Protein AF-A9AVD5-F1 (afdb_monomer_lite)

Secondary structure (DSSP, 8-state):
--HHHHHHHHHHHHHHT--PPPPHHHHHHHHH-HHHHHHHHHHHHHHH---PPP--SPPPHHHHHHHHHHHHHHHHHSTTHHHHH-HHHHHHHHH-HHHHHHHHHHHHHHHHTTT---------------GGGSGGG--TT--S-SEEE-HHHHHHHHHHHHHHHHHHTT---SSS----SEEEE-GGG-EEEEEEEE-SSSEEEEEEEEES----EEEEEETTEEEEEE--TTSEEEPPPEEHHHHH-TTSPPEEEEE-

Organism: Herpetosiphon aurantiacus (strain ATCC 23779 / DSM 785 / 114-95) (NCBI:txid316274)

pLDDT: mean 73.3, std 18.74, range [27.52, 97.5]

Sequence (260 aa):
MLCSAIHQTLDNLLVSDSFASLDAETLRHIRTCAVCRGYIEVLLAAIGGQMLPIAAEPAADHHLDEELASYIDLERLNPGQGRLRYPAVDSHLRICPDCYKEYSFMNEMLQDASLVQLTIPSPSLNPAIDPTKIWASLPASLNPTIWSWSRPVMNRLVQRIQSLSGLIQGVRGDGDLGPAFYRHTLGFGYNLAFRVLHVDDQYWQIVVALEPPLQATVVLAFGNEEFQATFSEDGLATLPPIPATLFTNPAGPALNIRLE

Foldseek 3Di:
DDLVVLLVVVLVCLVVVDCDDDDPVSVVCCLVDQQNVQSVLLVCCLPVVDNQPAAAAQPDPVVLVVLLVVLLVCCVVPNRVSSVPHVSNVVNLSNDVVSVVVSVVVNVVCVVVVPDDDDDDDDDDDDDDDLPPLPVPDDPPQDDFPDWADLSSLQSLVVSCVVCCVVCVPDPDPPDPPDFSGWGQDPPRKIKTWDWACPDQFWIKIKIAIPPADQWKKWKDFDPDIWIFTADNRRITITDTDTPCSRNVSPTGIITIGID

Radius of gyration: 20.2 Å; chains: 1; bounding box: 43×47×64 Å

Structure (mmCIF, N/CA/C/O backbone):
data_AF-A9AVD5-F1
#
_entry.id   AF-A9AVD5-F1
#
loop_
_atom_site.group_PDB
_atom_site.id
_atom_site.type_symbol
_atom_site.label_atom_id
_atom_site.label_alt_id
_atom_site.label_comp_id
_atom_site.label_asym_id
_atom_site.label_entity_id
_atom_site.label_seq_id
_atom_site.pdbx_PDB_ins_code
_atom_site.Cartn_x
_atom_site.Cartn_y
_atom_site.Cartn_z
_atom_site.occupancy
_atom_site.B_iso_or_equiv
_atom_site.auth_seq_id
_atom_site.auth_comp_id
_atom_site.auth_asym_id
_atom_site.auth_atom_id
_atom_site.pdbx_PDB_model_num
ATOM 1 N N . MET A 1 1 ? 20.803 9.705 2.156 1.00 67.81 1 MET A N 1
ATOM 2 C CA . MET A 1 1 ? 19.485 10.333 2.384 1.00 67.81 1 MET A CA 1
ATOM 3 C C . MET A 1 1 ? 18.586 9.354 3.135 1.00 67.81 1 MET A C 1
ATOM 5 O O . MET A 1 1 ? 18.614 8.174 2.804 1.00 67.81 1 MET A O 1
ATOM 9 N N . LEU A 1 2 ? 17.871 9.802 4.172 1.00 84.56 2 LEU A N 1
ATOM 10 C CA . LEU A 1 2 ? 16.955 8.959 4.956 1.00 84.56 2 LEU A CA 1
ATOM 11 C C . LEU A 1 2 ? 15.562 8.957 4.306 1.00 84.56 2 LEU A C 1
ATOM 13 O O . LEU A 1 2 ? 15.098 10.019 3.892 1.00 84.56 2 LEU A O 1
ATOM 17 N N . CYS A 1 3 ? 14.880 7.804 4.260 1.00 84.00 3 CYS A N 1
ATOM 18 C CA . CYS A 1 3 ? 13.533 7.684 3.674 1.00 84.00 3 CYS A CA 1
ATOM 19 C C . CYS A 1 3 ? 12.534 8.665 4.304 1.00 84.00 3 CYS A C 1
ATOM 21 O O . CYS A 1 3 ? 11.715 9.250 3.605 1.00 84.00 3 CYS A O 1
ATOM 23 N N . SER A 1 4 ? 12.652 8.913 5.611 1.00 83.00 4 SER A N 1
ATOM 24 C CA . SER A 1 4 ? 11.799 9.858 6.339 1.00 83.00 4 SER A CA 1
ATOM 25 C C . SER A 1 4 ? 11.868 11.286 5.790 1.00 83.00 4 SER A C 1
ATOM 27 O O . SER A 1 4 ? 10.841 11.951 5.704 1.00 83.00 4 SER A O 1
ATOM 29 N N . ALA A 1 5 ? 13.048 11.749 5.366 1.00 86.94 5 ALA A N 1
ATOM 30 C CA . ALA A 1 5 ? 13.204 13.077 4.774 1.00 86.94 5 ALA A CA 1
ATOM 31 C C . ALA A 1 5 ? 12.507 13.166 3.407 1.00 86.94 5 ALA A C 1
ATOM 33 O O . ALA A 1 5 ? 11.865 14.167 3.107 1.00 86.94 5 ALA A O 1
ATOM 34 N N . ILE A 1 6 ? 12.582 12.100 2.605 1.00 88.12 6 ILE A N 1
ATOM 35 C CA . ILE A 1 6 ? 11.902 12.025 1.305 1.00 88.12 6 ILE A CA 1
ATOM 36 C C . ILE A 1 6 ? 10.388 11.977 1.495 1.00 88.12 6 ILE A C 1
ATOM 38 O O . ILE A 1 6 ? 9.676 12.706 0.814 1.00 88.12 6 ILE A O 1
ATOM 42 N N . HIS A 1 7 ? 9.895 11.171 2.439 1.00 87.94 7 HIS A N 1
ATOM 43 C CA . HIS A 1 7 ? 8.466 11.098 2.742 1.00 87.94 7 HIS A CA 1
ATOM 44 C C . HIS A 1 7 ? 7.932 12.466 3.180 1.00 87.94 7 HIS A C 1
ATOM 46 O O . HIS A 1 7 ? 6.935 12.921 2.636 1.00 87.94 7 HIS A O 1
ATOM 52 N N . GLN A 1 8 ? 8.654 13.177 4.053 1.00 86.12 8 GLN A N 1
ATOM 53 C CA . GLN A 1 8 ? 8.280 14.532 4.462 1.00 86.12 8 GLN A CA 1
ATOM 54 C C . GLN A 1 8 ? 8.253 15.515 3.281 1.00 86.12 8 GLN A C 1
ATOM 56 O O . GLN A 1 8 ? 7.356 16.351 3.191 1.00 86.12 8 GLN A O 1
ATOM 61 N N . THR A 1 9 ? 9.222 15.434 2.365 1.00 88.75 9 THR A N 1
ATOM 62 C CA . THR A 1 9 ? 9.227 16.255 1.146 1.00 88.75 9 THR A CA 1
ATOM 63 C C . THR A 1 9 ? 8.010 15.957 0.276 1.00 88.75 9 THR A C 1
ATOM 65 O O . THR A 1 9 ? 7.321 16.881 -0.148 1.00 88.75 9 THR A O 1
ATOM 68 N N . LEU A 1 10 ? 7.712 14.681 0.038 1.00 86.81 10 LEU A N 1
ATOM 69 C CA . LEU A 1 10 ? 6.562 14.250 -0.755 1.00 86.81 10 LEU A CA 1
ATOM 70 C C . LEU A 1 10 ? 5.225 14.645 -0.098 1.00 86.81 10 LEU A C 1
ATOM 72 O O . LEU A 1 10 ? 4.320 15.102 -0.793 1.00 86.81 10 LEU A O 1
ATOM 76 N N . ASP A 1 11 ? 5.126 14.566 1.229 1.00 84.75 11 ASP A N 1
ATOM 77 C CA . ASP A 1 11 ? 3.998 15.087 2.008 1.00 84.75 11 ASP A CA 1
ATOM 78 C C . ASP A 1 11 ? 3.802 16.588 1.804 1.00 84.75 11 ASP A C 1
ATOM 80 O O . ASP A 1 11 ? 2.688 17.056 1.575 1.00 84.75 11 ASP A O 1
ATOM 84 N N . ASN A 1 12 ? 4.887 17.360 1.861 1.00 85.62 12 ASN A N 1
ATOM 85 C CA . ASN A 1 12 ? 4.825 18.804 1.664 1.00 85.62 12 ASN A CA 1
ATOM 86 C C . ASN A 1 12 ? 4.380 19.154 0.234 1.00 85.62 12 ASN A C 1
ATOM 88 O O . ASN A 1 12 ? 3.609 20.097 0.045 1.00 85.62 12 ASN A O 1
ATOM 92 N N . LEU A 1 13 ? 4.817 18.385 -0.770 1.00 83.81 13 LEU A N 1
ATOM 93 C CA . LEU A 1 13 ? 4.348 18.531 -2.154 1.00 83.81 13 LEU A CA 1
ATOM 94 C C . LEU A 1 13 ? 2.850 18.226 -2.264 1.00 83.81 13 LEU A C 1
ATOM 96 O O . LEU A 1 13 ? 2.118 18.973 -2.908 1.00 83.81 13 LEU A O 1
ATOM 100 N N . LEU A 1 14 ? 2.377 17.185 -1.572 1.00 80.56 14 LEU A N 1
ATOM 101 C CA . LEU A 1 14 ? 0.959 16.839 -1.519 1.00 80.56 14 LEU A CA 1
ATOM 102 C C . LEU A 1 14 ? 0.119 17.939 -0.857 1.00 80.56 14 LEU A C 1
ATOM 104 O O . LEU A 1 14 ? -0.992 18.211 -1.294 1.00 80.56 14 LEU A O 1
ATOM 108 N N . VAL A 1 15 ? 0.607 18.562 0.215 1.00 81.75 15 VAL A N 1
ATOM 109 C CA . VAL A 1 15 ? -0.129 19.626 0.921 1.00 81.75 15 VAL A CA 1
ATOM 110 C C . VAL A 1 15 ? -0.126 20.938 0.137 1.00 81.75 15 VAL A C 1
ATOM 112 O O . VAL A 1 15 ? -1.110 21.671 0.172 1.00 81.75 15 VAL A O 1
ATOM 115 N N . SER A 1 16 ? 0.969 21.251 -0.553 1.00 81.94 16 SER A N 1
ATOM 116 C CA . SER A 1 16 ? 1.126 22.527 -1.260 1.00 81.94 16 SER A CA 1
ATOM 117 C C . SER A 1 16 ? 0.449 22.581 -2.633 1.00 81.94 16 SER A C 1
ATOM 119 O O . SER A 1 16 ? 0.445 23.652 -3.237 1.00 81.94 16 SER A O 1
ATOM 121 N N . ASP A 1 17 ? -0.075 21.452 -3.138 1.00 69.56 17 ASP A N 1
ATOM 122 C CA . ASP A 1 17 ? -0.554 21.271 -4.524 1.00 69.56 17 ASP A CA 1
ATOM 123 C C . ASP A 1 17 ? 0.443 21.803 -5.580 1.00 69.56 17 ASP A C 1
ATOM 125 O O . ASP A 1 17 ? 0.091 22.135 -6.714 1.00 69.56 17 ASP A O 1
ATOM 129 N N . SER A 1 18 ? 1.722 21.876 -5.209 1.00 72.81 18 SER A N 1
ATOM 130 C CA . SER A 1 18 ? 2.807 22.370 -6.038 1.00 72.81 18 SER A CA 1
ATOM 131 C C . SER A 1 18 ? 3.760 21.221 -6.288 1.00 72.81 18 SER A C 1
ATOM 133 O O . SER A 1 18 ? 4.496 20.794 -5.399 1.00 72.81 18 SER A O 1
ATOM 135 N N . PHE A 1 19 ? 3.764 20.719 -7.519 1.00 64.00 19 PHE A N 1
ATOM 136 C CA . PHE A 1 19 ? 4.741 19.737 -7.973 1.00 64.00 19 PHE A CA 1
ATOM 137 C C . PHE A 1 19 ? 6.053 20.448 -8.306 1.00 64.00 19 PHE A C 1
ATOM 139 O O . PHE A 1 19 ? 6.478 20.507 -9.461 1.00 64.00 19 PHE A O 1
ATOM 146 N N . ALA A 1 20 ? 6.689 21.033 -7.289 1.00 71.00 20 ALA A N 1
ATOM 147 C CA . ALA A 1 20 ? 8.071 21.457 -7.424 1.00 71.00 20 ALA A CA 1
ATOM 148 C C . ALA A 1 20 ? 8.915 20.243 -7.842 1.00 71.00 20 ALA A C 1
ATOM 150 O O . ALA A 1 20 ? 8.693 19.120 -7.382 1.00 71.00 20 ALA A O 1
ATOM 151 N N . SER A 1 21 ? 9.873 20.460 -8.743 1.00 76.12 21 SER A N 1
ATOM 152 C CA . SER A 1 21 ? 10.757 19.393 -9.200 1.00 76.12 21 SER A CA 1
ATOM 153 C C . SER A 1 21 ? 11.534 18.825 -8.014 1.00 76.12 21 SER A C 1
ATOM 155 O O . SER A 1 21 ? 12.262 19.563 -7.346 1.00 76.12 21 SER A O 1
ATOM 157 N N . LEU A 1 22 ? 11.406 17.520 -7.776 1.00 85.44 22 LEU A N 1
ATOM 158 C CA . LEU A 1 22 ? 12.294 16.799 -6.870 1.00 85.44 22 LEU A CA 1
ATOM 159 C C . LEU A 1 22 ? 13.730 16.907 -7.389 1.00 85.44 22 LEU A C 1
ATOM 161 O O . LEU A 1 22 ? 13.972 16.801 -8.594 1.00 85.44 22 LEU A O 1
ATOM 165 N N . ASP A 1 23 ? 14.685 17.111 -6.487 1.00 89.38 23 ASP A N 1
ATOM 166 C CA . ASP A 1 23 ? 16.092 17.151 -6.861 1.00 89.38 23 ASP A CA 1
ATOM 167 C C . ASP A 1 23 ? 16.583 15.770 -7.346 1.00 89.38 23 ASP A C 1
ATOM 169 O O . ASP A 1 23 ? 15.992 14.718 -7.071 1.00 89.38 23 ASP A O 1
ATOM 173 N N . ALA A 1 24 ? 17.694 15.767 -8.086 1.00 82.31 24 ALA A N 1
ATOM 174 C CA . ALA A 1 24 ? 18.232 14.558 -8.705 1.00 82.31 24 ALA A CA 1
ATOM 175 C C . ALA A 1 24 ? 18.656 13.484 -7.685 1.00 82.31 24 ALA A C 1
ATOM 177 O O . ALA A 1 24 ? 18.622 12.293 -8.002 1.00 82.31 24 ALA A O 1
ATOM 178 N N . GLU A 1 25 ? 19.057 13.869 -6.469 1.00 89.31 25 GLU A N 1
ATOM 179 C CA . GLU A 1 25 ? 19.412 12.913 -5.422 1.00 89.31 25 GLU A CA 1
ATOM 180 C C . GLU A 1 25 ? 18.166 12.244 -4.837 1.00 89.31 25 GLU A C 1
ATOM 182 O O . GLU A 1 25 ? 18.158 11.017 -4.699 1.00 89.31 25 GLU A O 1
ATOM 187 N N . THR A 1 26 ? 17.099 13.006 -4.591 1.00 85.81 26 THR A N 1
ATOM 188 C CA . THR A 1 26 ? 15.804 12.464 -4.161 1.00 85.81 26 THR A CA 1
ATOM 189 C C . THR A 1 26 ? 15.243 11.486 -5.195 1.00 85.81 26 THR A C 1
ATOM 191 O O . THR A 1 26 ? 14.889 10.356 -4.849 1.00 85.81 26 THR A O 1
ATOM 194 N N . LEU A 1 27 ? 15.241 11.858 -6.481 1.00 82.88 27 LEU A N 1
ATOM 195 C CA . LEU A 1 27 ? 14.793 10.973 -7.565 1.00 82.88 27 LEU A CA 1
ATOM 196 C C . LEU A 1 27 ? 15.634 9.697 -7.662 1.00 82.88 27 LEU A C 1
ATOM 198 O O . LEU A 1 27 ? 15.091 8.603 -7.824 1.00 82.88 27 LEU A O 1
ATOM 202 N N . ARG A 1 28 ? 16.960 9.814 -7.535 1.00 80.62 28 ARG A N 1
ATOM 203 C CA . ARG A 1 28 ? 17.866 8.659 -7.529 1.00 80.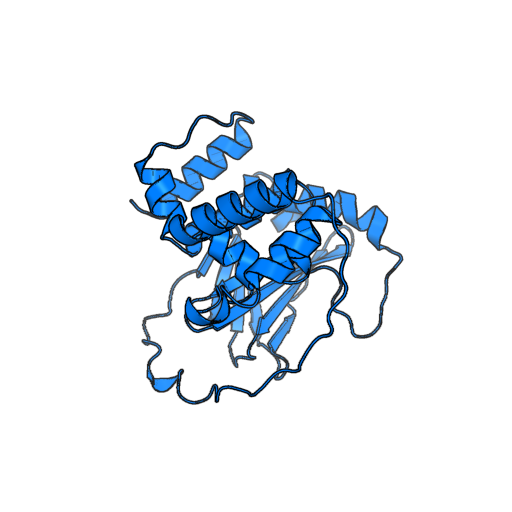62 28 ARG A CA 1
ATOM 204 C C . ARG A 1 28 ? 17.569 7.722 -6.361 1.00 80.62 28 ARG A C 1
ATOM 206 O O . ARG A 1 28 ? 17.523 6.515 -6.572 1.00 80.62 28 ARG A O 1
ATOM 213 N N . HIS A 1 29 ? 17.339 8.255 -5.161 1.00 85.62 29 HIS A N 1
ATOM 214 C CA . HIS A 1 29 ? 17.000 7.431 -4.003 1.00 85.62 29 HIS A CA 1
ATOM 215 C C . HIS A 1 29 ? 15.657 6.724 -4.183 1.00 85.62 29 HIS A C 1
ATOM 217 O O . HIS A 1 29 ? 15.577 5.523 -3.942 1.00 85.62 29 HIS A O 1
ATOM 223 N N . ILE A 1 30 ? 14.625 7.444 -4.639 1.00 83.19 30 ILE A N 1
ATOM 224 C CA . ILE A 1 30 ? 13.308 6.870 -4.932 1.00 83.19 30 ILE A CA 1
ATOM 225 C C . ILE A 1 30 ? 13.456 5.672 -5.871 1.00 83.19 30 ILE A C 1
ATOM 227 O O . ILE A 1 30 ? 12.957 4.602 -5.554 1.00 83.19 30 ILE A O 1
ATOM 231 N N . ARG A 1 31 ? 14.208 5.795 -6.972 1.00 73.81 31 ARG A N 1
ATOM 232 C CA . ARG A 1 31 ? 14.391 4.694 -7.938 1.00 73.81 31 ARG A CA 1
ATOM 233 C C . ARG A 1 31 ? 14.946 3.415 -7.308 1.00 73.81 31 ARG A C 1
ATOM 235 O O . ARG A 1 31 ? 14.524 2.326 -7.679 1.00 73.81 31 ARG A O 1
ATOM 242 N N . THR A 1 32 ? 15.861 3.533 -6.349 1.00 73.25 32 THR A N 1
ATOM 243 C CA . THR A 1 32 ? 16.529 2.373 -5.736 1.00 73.25 32 THR A CA 1
ATOM 244 C C . THR A 1 32 ? 15.883 1.905 -4.431 1.00 73.25 32 THR A C 1
ATOM 246 O O . THR A 1 32 ? 16.148 0.798 -3.973 1.00 73.25 32 THR A O 1
ATOM 249 N N . CYS A 1 33 ? 15.041 2.723 -3.800 1.00 76.12 33 CYS A N 1
ATOM 250 C CA . CYS A 1 33 ? 14.463 2.438 -2.490 1.00 76.12 33 CYS A CA 1
ATOM 251 C C . CYS A 1 33 ? 13.030 1.905 -2.623 1.00 76.12 33 CYS A C 1
ATOM 253 O O . CYS A 1 33 ? 12.127 2.625 -3.046 1.00 76.12 33 CYS A O 1
ATOM 255 N N . ALA A 1 34 ? 12.797 0.640 -2.256 1.00 67.31 34 ALA A N 1
ATOM 256 C CA . ALA A 1 34 ? 11.460 0.026 -2.293 1.00 67.31 34 ALA A CA 1
ATOM 257 C C . ALA A 1 34 ? 10.444 0.767 -1.403 1.00 67.31 34 ALA A C 1
ATOM 259 O O . ALA A 1 34 ? 9.315 1.003 -1.824 1.00 67.31 34 ALA A O 1
ATOM 260 N N . VAL A 1 35 ? 10.874 1.225 -0.223 1.00 72.75 35 VAL A N 1
ATOM 261 C CA . VAL A 1 35 ? 10.022 1.958 0.728 1.00 72.75 35 VAL A CA 1
ATOM 262 C C . VAL A 1 35 ? 9.517 3.272 0.123 1.00 72.75 35 VAL A C 1
ATOM 264 O O . VAL A 1 35 ? 8.315 3.530 0.126 1.00 72.75 35 VAL A O 1
ATOM 267 N N . CYS A 1 36 ? 10.415 4.076 -0.459 1.00 78.38 36 CYS A N 1
ATOM 268 C CA . CYS A 1 36 ? 10.041 5.349 -1.083 1.00 78.38 36 CYS A CA 1
ATOM 269 C C . CYS A 1 36 ? 9.163 5.151 -2.330 1.00 78.38 36 CYS A C 1
ATOM 271 O O . CYS A 1 36 ? 8.277 5.965 -2.578 1.00 78.38 36 CYS A O 1
ATOM 273 N N . ARG A 1 37 ? 9.370 4.072 -3.101 1.00 78.38 37 ARG A N 1
ATOM 274 C CA . ARG A 1 37 ? 8.495 3.725 -4.238 1.00 78.38 37 ARG A CA 1
ATOM 275 C C . ARG A 1 37 ? 7.090 3.377 -3.776 1.00 78.38 37 ARG A C 1
ATOM 277 O O . ARG A 1 37 ? 6.145 3.980 -4.268 1.00 78.38 37 ARG A O 1
ATOM 284 N N . GLY A 1 38 ? 6.963 2.489 -2.788 1.00 67.62 38 GLY A N 1
ATOM 285 C CA . GLY A 1 38 ? 5.664 2.141 -2.212 1.00 67.62 38 GLY A CA 1
ATOM 286 C C . GLY A 1 38 ? 4.923 3.368 -1.691 1.00 67.62 38 GLY A C 1
ATOM 287 O O . GLY A 1 38 ? 3.748 3.555 -1.981 1.00 67.62 38 GLY A O 1
ATOM 288 N N . TYR A 1 39 ? 5.633 4.266 -1.008 1.00 77.44 39 TYR A N 1
ATOM 289 C CA . TYR A 1 39 ? 5.056 5.513 -0.518 1.00 77.44 39 TYR A CA 1
ATOM 290 C C . TYR A 1 39 ? 4.546 6.434 -1.646 1.00 77.44 39 TYR A C 1
ATOM 292 O O . TYR A 1 39 ? 3.471 7.020 -1.523 1.00 77.44 39 TYR A O 1
ATOM 300 N N . ILE A 1 40 ? 5.255 6.524 -2.777 1.00 79.44 40 ILE A N 1
ATOM 301 C CA . ILE A 1 40 ? 4.766 7.249 -3.963 1.00 79.44 40 ILE A CA 1
ATOM 302 C C . ILE A 1 40 ? 3.530 6.584 -4.555 1.00 79.44 40 ILE A C 1
ATOM 304 O O . ILE A 1 40 ? 2.612 7.291 -4.956 1.00 79.44 40 ILE A O 1
ATOM 308 N N . GLU A 1 41 ? 3.462 5.256 -4.598 1.00 70.56 41 GLU A N 1
ATOM 309 C CA . GLU A 1 41 ? 2.257 4.577 -5.077 1.00 70.56 41 GLU A CA 1
ATOM 310 C C . GLU A 1 41 ? 1.047 4.864 -4.186 1.00 70.56 41 GLU A C 1
ATOM 312 O O . GLU A 1 41 ? -0.028 5.147 -4.714 1.00 70.56 41 GLU A O 1
ATOM 317 N N . VAL A 1 42 ? 1.226 4.913 -2.858 1.00 69.12 42 VAL A N 1
ATOM 318 C CA . VAL A 1 42 ? 0.172 5.372 -1.933 1.00 69.12 42 VAL A CA 1
ATOM 319 C C . VAL A 1 42 ? -0.270 6.794 -2.280 1.00 69.12 42 VAL A C 1
ATOM 321 O O . VAL A 1 42 ? -1.467 7.069 -2.362 1.00 69.12 42 VAL A O 1
ATOM 324 N N . LEU A 1 43 ? 0.680 7.705 -2.502 1.00 75.50 43 LEU A N 1
ATOM 325 C CA . LEU A 1 43 ? 0.381 9.092 -2.861 1.00 75.50 43 LEU A CA 1
ATOM 326 C C . LEU A 1 43 ? -0.364 9.192 -4.193 1.00 75.50 43 LEU A C 1
ATOM 328 O O . LEU A 1 43 ? -1.361 9.903 -4.290 1.00 75.50 43 LEU A O 1
ATOM 332 N N . LEU A 1 44 ? 0.085 8.465 -5.213 1.00 70.81 44 LEU A N 1
ATOM 333 C CA . LEU A 1 44 ? -0.558 8.434 -6.523 1.00 70.81 44 LEU A CA 1
ATOM 334 C C . LEU A 1 44 ? -1.962 7.832 -6.438 1.00 70.81 44 LEU A C 1
ATOM 336 O O . LEU A 1 44 ? -2.875 8.376 -7.055 1.00 70.81 44 LEU A O 1
ATOM 340 N N . ALA A 1 45 ? -2.170 6.786 -5.636 1.00 64.50 45 ALA A N 1
ATOM 341 C CA . ALA A 1 45 ? -3.498 6.238 -5.370 1.00 64.50 45 ALA A CA 1
ATOM 342 C C . ALA A 1 45 ? -4.402 7.265 -4.662 1.00 64.50 45 ALA A C 1
ATOM 344 O O . ALA A 1 45 ? -5.572 7.416 -5.020 1.00 64.50 45 ALA A O 1
ATOM 345 N N . ALA A 1 46 ? -3.847 8.023 -3.711 1.00 66.81 46 ALA A N 1
ATOM 346 C CA . ALA A 1 46 ? -4.558 9.076 -2.993 1.00 66.81 46 ALA A CA 1
ATOM 347 C C . ALA A 1 46 ? -4.917 10.289 -3.880 1.00 66.81 46 ALA A C 1
ATOM 349 O O . ALA A 1 46 ? -5.931 10.938 -3.629 1.00 66.81 46 ALA A O 1
ATOM 350 N N . ILE A 1 47 ? -4.115 10.604 -4.907 1.00 69.00 47 ILE A N 1
ATOM 351 C CA . ILE A 1 47 ? -4.335 11.741 -5.824 1.00 69.00 47 ILE A CA 1
ATOM 352 C C . ILE A 1 47 ? -5.165 11.340 -7.056 1.00 69.00 47 ILE A C 1
ATOM 354 O O . ILE A 1 47 ? -6.142 12.004 -7.391 1.00 69.00 47 ILE A O 1
ATOM 358 N N . GLY A 1 48 ? -4.744 10.292 -7.768 1.00 61.06 48 GLY A N 1
ATOM 359 C CA . GLY A 1 48 ? -5.193 9.964 -9.126 1.00 61.06 48 GLY A CA 1
ATOM 360 C C . GLY A 1 48 ? -6.438 9.084 -9.197 1.00 61.06 48 GLY A C 1
ATOM 361 O O . GLY A 1 48 ? -7.049 8.972 -10.256 1.00 61.06 48 GLY A O 1
ATOM 362 N N . GLY A 1 49 ? -6.844 8.460 -8.089 1.00 49.88 49 GLY A N 1
ATOM 363 C CA . GLY A 1 49 ? -8.127 7.767 -7.982 1.00 49.88 49 GLY A CA 1
ATOM 364 C C . GLY A 1 49 ? -8.301 6.502 -8.834 1.00 49.88 49 GLY A C 1
ATOM 365 O O . GLY A 1 49 ? -9.368 5.895 -8.746 1.00 49.88 49 GLY A O 1
ATOM 366 N N . GLN A 1 50 ? -7.294 6.102 -9.618 1.00 46.91 50 GLN A N 1
ATOM 367 C CA . GLN A 1 50 ? -7.214 4.813 -10.300 1.00 46.91 50 GLN A CA 1
ATOM 368 C C . GLN A 1 50 ? -6.285 3.900 -9.499 1.00 46.91 50 GLN A C 1
ATOM 370 O O . GLN A 1 50 ? -5.099 4.180 -9.335 1.00 46.91 50 GLN A O 1
ATOM 375 N N . MET A 1 51 ? -6.854 2.823 -8.965 1.00 51.28 51 MET A N 1
ATOM 376 C CA . MET A 1 51 ? -6.110 1.788 -8.257 1.00 51.28 51 MET A CA 1
ATOM 377 C C . MET A 1 51 ? -5.353 0.985 -9.308 1.00 51.28 51 MET A C 1
ATOM 379 O O . MET A 1 51 ? -5.974 0.322 -10.139 1.00 51.28 51 MET A O 1
ATOM 383 N N . LEU A 1 52 ? -4.027 1.095 -9.323 1.00 47.84 52 LEU A N 1
ATOM 384 C CA . LEU A 1 52 ? -3.215 0.230 -10.165 1.00 47.84 52 LEU A CA 1
ATOM 385 C C . LEU A 1 52 ? -3.238 -1.178 -9.543 1.00 47.84 52 LEU A C 1
ATOM 387 O O . LEU A 1 52 ? -2.961 -1.313 -8.350 1.00 47.84 52 LEU A O 1
ATOM 391 N N . PRO A 1 53 ? -3.594 -2.229 -10.295 1.00 43.56 53 PRO A N 1
ATOM 392 C CA . PRO A 1 53 ? -3.313 -3.592 -9.888 1.00 43.56 53 PRO A CA 1
ATOM 393 C C . PRO A 1 53 ? -1.808 -3.802 -9.837 1.00 43.56 53 PRO A C 1
ATOM 395 O O . PRO A 1 53 ? -1.001 -3.057 -10.392 1.00 43.56 53 PRO A O 1
ATOM 398 N N . ILE A 1 54 ? -1.456 -4.793 -9.050 1.00 48.84 54 ILE A N 1
ATOM 399 C CA . ILE A 1 54 ? -0.260 -4.705 -8.243 1.00 48.84 54 ILE A CA 1
ATOM 400 C C . ILE A 1 54 ? 0.901 -5.243 -9.037 1.00 48.84 54 ILE A C 1
ATOM 402 O O . ILE A 1 54 ? 0.806 -6.375 -9.502 1.00 48.84 54 ILE A O 1
ATOM 406 N N . ALA A 1 55 ? 1.981 -4.460 -9.099 1.00 45.69 55 ALA A N 1
ATOM 407 C CA . ALA A 1 55 ? 3.315 -4.898 -9.477 1.00 45.69 55 ALA A CA 1
ATOM 408 C C . ALA A 1 55 ? 3.595 -6.310 -8.938 1.00 45.69 55 ALA A C 1
ATOM 410 O O . ALA A 1 55 ? 3.827 -6.478 -7.742 1.00 45.69 55 ALA A O 1
ATOM 411 N N . ALA A 1 56 ? 3.571 -7.329 -9.801 1.00 50.88 56 ALA A N 1
ATOM 412 C CA . ALA A 1 56 ? 4.225 -8.585 -9.463 1.00 50.88 56 ALA A CA 1
ATOM 413 C C . ALA A 1 56 ? 5.719 -8.288 -9.246 1.00 50.88 56 ALA A C 1
ATOM 415 O O . ALA A 1 56 ? 6.199 -7.224 -9.665 1.00 50.88 56 ALA A O 1
ATOM 416 N N . GLU A 1 57 ? 6.441 -9.188 -8.567 1.00 48.91 57 GLU A N 1
ATOM 417 C CA . GLU A 1 57 ? 7.896 -9.056 -8.439 1.00 48.91 57 GLU A CA 1
ATOM 418 C C . GLU A 1 57 ? 8.475 -8.631 -9.792 1.00 48.91 57 GLU A C 1
ATOM 420 O O . GLU A 1 57 ? 8.046 -9.192 -10.808 1.00 48.91 57 GLU A O 1
ATOM 425 N N . PRO A 1 58 ? 9.350 -7.603 -9.843 1.00 53.12 58 PRO A N 1
ATOM 426 C CA . PRO A 1 58 ? 9.917 -7.176 -11.111 1.00 53.12 58 PRO A CA 1
ATOM 427 C C . PRO A 1 58 ? 10.457 -8.428 -11.780 1.00 53.12 58 PRO A C 1
ATOM 429 O O . PRO A 1 58 ? 11.255 -9.138 -11.163 1.00 53.12 58 PRO A O 1
ATOM 432 N N . ALA A 1 59 ? 9.944 -8.728 -12.977 1.00 54.69 59 ALA A N 1
ATOM 433 C CA . ALA A 1 59 ? 10.349 -9.920 -13.700 1.00 54.69 59 ALA A CA 1
ATOM 434 C C . ALA A 1 59 ? 11.879 -9.955 -13.669 1.00 54.69 59 ALA A C 1
ATOM 436 O O . ALA A 1 59 ? 12.518 -8.928 -13.935 1.00 54.69 59 ALA A O 1
ATOM 437 N N . ALA A 1 60 ? 12.457 -11.085 -13.249 1.00 58.31 60 ALA A N 1
ATOM 438 C CA . ALA A 1 60 ? 13.892 -11.282 -13.400 1.00 58.31 60 ALA A CA 1
ATOM 439 C C . ALA A 1 60 ? 14.234 -10.958 -14.859 1.00 58.31 60 ALA A C 1
ATOM 441 O O . ALA A 1 60 ? 13.439 -11.319 -15.727 1.00 58.31 60 ALA A O 1
ATOM 442 N N . ASP A 1 61 ? 15.360 -10.286 -15.124 1.00 60.03 61 ASP A N 1
ATOM 443 C CA . ASP A 1 61 ? 15.695 -9.728 -16.450 1.00 60.03 61 ASP A CA 1
ATOM 444 C C . ASP A 1 61 ? 15.388 -10.698 -17.612 1.00 60.03 61 ASP A C 1
ATOM 446 O O . ASP A 1 61 ? 14.941 -10.291 -18.674 1.00 60.03 61 ASP A O 1
ATOM 450 N N . HIS A 1 62 ? 15.541 -12.004 -17.382 1.00 57.62 62 HIS A N 1
ATOM 451 C CA . HIS A 1 62 ? 15.328 -13.081 -18.353 1.00 57.62 62 HIS A CA 1
ATOM 452 C C . HIS A 1 62 ? 13.862 -13.341 -18.753 1.00 57.62 62 HIS A C 1
ATOM 454 O O . HIS A 1 62 ? 13.624 -13.940 -19.795 1.00 57.62 62 HIS A O 1
ATOM 460 N N . HIS A 1 63 ? 12.887 -12.948 -17.932 1.00 64.75 63 HIS A N 1
ATOM 461 C CA . HIS A 1 63 ? 11.454 -13.105 -18.216 1.00 64.75 63 HIS A CA 1
ATOM 462 C C . HIS A 1 63 ? 10.820 -11.830 -18.776 1.00 64.75 63 HIS A C 1
ATOM 464 O O . HIS A 1 63 ? 9.680 -11.865 -19.238 1.00 64.75 63 HIS A O 1
ATOM 470 N N . LEU A 1 64 ? 11.548 -10.709 -18.752 1.00 78.62 64 LEU A N 1
ATOM 471 C CA . LEU A 1 64 ? 11.025 -9.445 -19.244 1.00 78.62 64 LEU A CA 1
ATOM 472 C C . LEU A 1 64 ? 10.839 -9.476 -20.765 1.00 78.62 64 LEU A C 1
ATOM 474 O O . LEU A 1 64 ? 9.801 -9.036 -21.241 1.00 78.62 64 LEU A O 1
ATOM 478 N N . ASP A 1 65 ? 11.786 -10.043 -21.512 1.00 78.31 65 ASP A N 1
ATOM 479 C CA . ASP A 1 65 ? 11.782 -10.012 -22.982 1.00 78.31 65 ASP A CA 1
ATOM 480 C C . ASP A 1 65 ? 10.540 -10.687 -23.592 1.00 78.31 65 ASP A C 1
ATOM 482 O O . ASP A 1 65 ? 9.968 -10.194 -24.567 1.00 78.31 65 ASP A O 1
ATOM 486 N N . GLU A 1 66 ? 10.082 -11.793 -22.996 1.00 80.25 66 GLU A N 1
ATOM 487 C CA . GLU A 1 66 ? 8.911 -12.542 -23.474 1.00 80.25 66 GLU A CA 1
ATOM 488 C C . GLU A 1 66 ? 7.593 -11.807 -23.182 1.00 80.25 66 GLU A C 1
ATOM 490 O O . GLU A 1 66 ? 6.682 -11.776 -24.016 1.00 80.25 66 GLU A O 1
ATOM 495 N N . GLU A 1 67 ? 7.482 -11.184 -22.007 1.00 89.81 67 GLU A N 1
ATOM 496 C CA . GLU A 1 67 ? 6.264 -10.488 -21.588 1.00 89.81 67 GLU A CA 1
ATOM 497 C C . GLU A 1 67 ? 6.198 -9.040 -22.099 1.00 89.81 67 GLU A C 1
ATOM 499 O O . GLU A 1 67 ? 5.100 -8.507 -22.283 1.00 89.81 67 GLU A O 1
ATOM 504 N N . LEU A 1 68 ? 7.341 -8.406 -22.387 1.00 91.75 68 LEU A N 1
ATOM 505 C CA . LEU A 1 68 ? 7.436 -7.003 -22.794 1.00 91.75 68 LEU A CA 1
ATOM 506 C C . LEU A 1 68 ? 6.712 -6.731 -24.113 1.00 91.75 68 LEU A C 1
ATOM 508 O O . LEU A 1 68 ? 5.978 -5.748 -24.213 1.00 91.75 68 LEU A O 1
ATOM 512 N N . ALA A 1 69 ? 6.859 -7.612 -25.105 1.00 91.38 69 ALA A N 1
ATOM 513 C CA . ALA A 1 69 ? 6.144 -7.481 -26.374 1.00 91.38 69 ALA A CA 1
ATOM 514 C C . ALA A 1 69 ? 4.619 -7.520 -26.166 1.00 91.38 69 ALA A C 1
ATOM 516 O O . ALA A 1 69 ? 3.898 -6.646 -26.649 1.00 91.38 69 ALA A O 1
ATOM 517 N N . SER A 1 70 ? 4.141 -8.476 -25.363 1.00 92.19 70 SER A N 1
ATOM 518 C CA . SER A 1 70 ? 2.714 -8.613 -25.044 1.00 92.19 70 SER A CA 1
ATOM 519 C C . SER A 1 70 ? 2.180 -7.414 -24.253 1.00 92.19 70 SER A C 1
ATOM 521 O O . SER A 1 70 ? 1.059 -6.961 -24.486 1.00 92.19 70 SER A O 1
ATOM 523 N N . TYR A 1 71 ? 2.987 -6.872 -23.337 1.00 93.06 71 TYR A N 1
ATOM 524 C CA . TYR A 1 71 ? 2.672 -5.649 -22.605 1.00 93.06 71 TYR A CA 1
ATOM 525 C C . TYR A 1 71 ? 2.542 -4.440 -23.541 1.00 93.06 71 TYR A C 1
ATOM 527 O O . TYR A 1 71 ? 1.556 -3.708 -23.443 1.00 93.06 71 TYR A O 1
ATOM 535 N N . ILE A 1 72 ? 3.494 -4.247 -24.466 1.00 92.81 72 ILE A N 1
ATOM 536 C CA . ILE A 1 72 ? 3.471 -3.153 -25.450 1.00 92.81 72 ILE A CA 1
ATOM 537 C C . ILE A 1 72 ? 2.222 -3.253 -26.326 1.00 92.81 72 ILE A C 1
ATOM 539 O O . ILE A 1 72 ? 1.499 -2.268 -26.470 1.00 92.81 72 ILE A O 1
ATOM 543 N N . ASP A 1 73 ? 1.932 -4.432 -26.875 1.00 91.62 73 ASP A N 1
ATOM 544 C CA . ASP A 1 73 ? 0.753 -4.636 -27.718 1.00 91.62 73 ASP A CA 1
ATOM 545 C C . ASP A 1 73 ? -0.542 -4.320 -26.962 1.00 91.62 73 ASP A C 1
ATOM 547 O O . ASP A 1 73 ? -1.418 -3.621 -27.481 1.00 91.62 73 ASP A O 1
ATOM 551 N N . LEU A 1 74 ? -0.653 -4.774 -25.710 1.00 89.94 74 LEU A N 1
ATOM 552 C CA . LEU A 1 74 ? -1.839 -4.541 -24.894 1.00 89.94 74 LEU A CA 1
ATOM 553 C C . LEU A 1 74 ? -2.007 -3.063 -24.505 1.00 89.94 74 LEU A C 1
ATOM 555 O O . LEU A 1 74 ? -3.118 -2.547 -24.618 1.00 89.94 74 LEU A O 1
ATOM 559 N N . GLU A 1 75 ? -0.936 -2.362 -24.113 1.00 87.62 75 GLU A N 1
ATOM 560 C CA . GLU A 1 75 ? -0.978 -0.913 -23.843 1.00 87.62 75 GLU A CA 1
ATOM 561 C C . GLU A 1 75 ? -1.340 -0.099 -25.093 1.00 87.62 75 GLU A C 1
ATOM 563 O O . GLU A 1 75 ? -2.049 0.903 -24.994 1.00 87.62 75 GLU A O 1
ATOM 568 N N . ARG A 1 76 ? -0.898 -0.525 -26.283 1.00 87.31 76 ARG A N 1
ATOM 569 C CA . ARG A 1 76 ? -1.235 0.150 -27.545 1.00 87.31 76 ARG A CA 1
ATOM 570 C C . ARG A 1 76 ? -2.695 -0.038 -27.939 1.00 87.31 76 ARG A C 1
ATOM 572 O O . ARG A 1 76 ? -3.319 0.903 -28.426 1.00 87.31 76 ARG A O 1
ATOM 579 N N . LEU A 1 77 ? -3.230 -1.244 -27.758 1.00 85.12 77 LEU A N 1
ATOM 580 C CA . LEU A 1 77 ? -4.623 -1.556 -28.079 1.00 85.12 77 LEU A CA 1
ATOM 581 C C . LEU A 1 77 ? -5.595 -0.960 -27.056 1.00 85.12 77 LEU A C 1
ATOM 583 O O . LEU A 1 77 ? -6.695 -0.545 -27.423 1.00 85.12 77 LEU A O 1
ATOM 587 N N . ASN A 1 78 ? -5.211 -0.933 -25.779 1.00 77.94 78 ASN A N 1
ATOM 588 C CA . ASN A 1 78 ? -6.037 -0.426 -24.694 1.00 77.94 78 ASN A CA 1
ATOM 589 C C . ASN A 1 78 ? -5.158 0.187 -23.583 1.00 77.94 78 ASN A C 1
ATOM 591 O O . ASN A 1 78 ? -4.710 -0.537 -22.688 1.00 77.94 78 ASN A O 1
ATOM 595 N N . PRO A 1 79 ? -4.909 1.510 -23.620 1.00 76.44 79 PRO A N 1
ATOM 596 C CA . PRO A 1 79 ? -4.037 2.180 -22.660 1.00 76.44 79 PRO A CA 1
ATOM 597 C C . PRO A 1 79 ? -4.410 1.875 -21.205 1.00 76.44 79 PRO A C 1
ATOM 599 O O . PRO A 1 79 ? -5.553 2.058 -20.784 1.00 76.44 79 PRO A O 1
ATOM 602 N N . GLY A 1 80 ? -3.428 1.423 -20.427 1.00 66.31 80 GLY A N 1
ATOM 603 C CA . GLY A 1 80 ? -3.572 1.028 -19.029 1.00 66.31 80 GLY A CA 1
ATOM 604 C C . GLY A 1 80 ? -3.868 -0.457 -18.783 1.00 66.31 80 GLY A C 1
ATOM 605 O O . GLY A 1 80 ? -3.655 -0.906 -17.657 1.00 66.31 80 GLY A O 1
ATOM 606 N N . GLN A 1 81 ? -4.324 -1.239 -19.774 1.00 77.06 81 GLN A N 1
ATOM 607 C CA . GLN A 1 81 ? -4.577 -2.684 -19.604 1.00 77.06 81 GLN A CA 1
ATOM 608 C C . GLN A 1 81 ? -3.300 -3.510 -19.449 1.00 77.06 81 GLN A C 1
ATOM 610 O O . GLN A 1 81 ? -3.316 -4.518 -18.741 1.00 77.06 81 GLN A O 1
ATOM 615 N N . GLY A 1 82 ? -2.193 -3.093 -20.065 1.00 79.56 82 GLY A N 1
ATOM 616 C CA . GLY A 1 82 ? -0.900 -3.748 -19.898 1.00 79.56 82 GLY A CA 1
ATOM 617 C C . GLY A 1 82 ? -0.473 -3.734 -18.442 1.00 79.56 82 GLY A C 1
ATOM 618 O O . GLY A 1 82 ? -0.056 -4.764 -17.921 1.00 79.56 82 GLY A O 1
ATOM 619 N N . ARG A 1 83 ? -0.687 -2.613 -17.743 1.00 79.19 83 ARG A N 1
ATOM 620 C CA . ARG A 1 83 ? -0.416 -2.518 -16.297 1.00 79.19 83 ARG A CA 1
ATOM 621 C C . ARG A 1 83 ? -1.263 -3.485 -15.481 1.00 79.19 83 ARG A C 1
ATOM 623 O O . ARG A 1 83 ? -0.798 -3.995 -14.469 1.00 79.19 83 ARG A O 1
ATOM 630 N N . LEU A 1 84 ? -2.497 -3.750 -15.923 1.00 70.62 84 LEU A N 1
ATOM 631 C CA . LEU A 1 84 ? -3.367 -4.720 -15.259 1.00 70.62 84 LEU A CA 1
ATOM 632 C C . LEU A 1 84 ? -2.937 -6.161 -15.486 1.00 70.62 84 LEU A C 1
ATOM 634 O O . LEU A 1 84 ? -3.036 -6.984 -14.577 1.00 70.62 84 LEU A O 1
ATOM 638 N N . ARG A 1 85 ? -2.491 -6.466 -16.703 1.00 78.69 85 ARG A N 1
ATOM 639 C CA . ARG A 1 85 ? -2.239 -7.838 -17.132 1.00 78.69 85 ARG A CA 1
ATOM 640 C C . ARG A 1 85 ? -0.803 -8.300 -16.901 1.00 78.69 85 ARG A C 1
ATOM 642 O O . ARG A 1 85 ? -0.617 -9.473 -16.596 1.00 78.69 85 ARG A O 1
ATOM 649 N N . TYR A 1 86 ? 0.166 -7.395 -17.011 1.00 85.31 86 TYR A N 1
ATOM 650 C CA . TYR A 1 86 ? 1.598 -7.648 -16.822 1.00 85.31 86 TYR A CA 1
ATOM 651 C C . TYR A 1 86 ? 2.189 -6.656 -15.814 1.00 85.31 86 TYR A C 1
ATOM 653 O O . TYR A 1 86 ? 3.052 -5.836 -16.143 1.00 85.31 86 TYR A O 1
ATOM 661 N N . PRO A 1 87 ? 1.728 -6.693 -14.558 1.00 75.25 87 PRO A N 1
ATOM 662 C CA . PRO A 1 87 ? 2.178 -5.727 -13.573 1.00 75.25 87 PRO A CA 1
ATOM 663 C C . PRO A 1 87 ? 3.667 -5.895 -13.211 1.00 75.25 87 PRO A C 1
ATOM 665 O O . PRO A 1 87 ? 4.305 -4.925 -12.808 1.00 75.25 87 PRO A O 1
ATOM 668 N N . ALA A 1 88 ? 4.240 -7.095 -13.397 1.00 78.38 88 ALA A N 1
ATOM 669 C CA . ALA A 1 88 ? 5.682 -7.348 -13.274 1.00 78.38 88 ALA A CA 1
ATOM 670 C C . ALA A 1 88 ? 6.488 -6.458 -14.231 1.00 78.38 88 ALA A C 1
ATOM 672 O O . ALA A 1 88 ? 7.456 -5.810 -13.831 1.00 78.38 88 ALA A O 1
ATOM 673 N N . VAL A 1 89 ? 6.046 -6.412 -15.494 1.00 86.50 89 VAL A N 1
ATOM 674 C CA . VAL A 1 89 ? 6.661 -5.634 -16.572 1.00 86.50 89 VAL A CA 1
ATOM 675 C C . VAL A 1 89 ? 6.489 -4.141 -16.307 1.00 86.50 89 VAL A C 1
ATOM 677 O O . VAL A 1 89 ? 7.482 -3.421 -16.317 1.00 86.50 89 VAL A O 1
ATOM 680 N N . ASP A 1 90 ? 5.276 -3.667 -15.989 1.00 83.25 90 ASP A N 1
ATOM 681 C CA . ASP A 1 90 ? 5.044 -2.246 -15.657 1.00 83.25 90 ASP A CA 1
ATOM 682 C C . ASP A 1 90 ? 5.919 -1.787 -14.481 1.00 83.25 90 ASP A C 1
ATOM 684 O O . ASP A 1 90 ? 6.562 -0.739 -14.548 1.00 83.25 90 ASP A O 1
ATOM 688 N N . SER A 1 91 ? 6.003 -2.599 -13.425 1.00 75.56 91 SER A N 1
ATOM 689 C CA . SER A 1 91 ? 6.889 -2.344 -12.290 1.00 75.56 91 SER A CA 1
ATOM 690 C C . SER A 1 91 ? 8.347 -2.260 -12.731 1.00 75.56 91 SER A C 1
ATOM 692 O O . SER A 1 91 ? 9.015 -1.258 -12.471 1.00 75.56 91 SER A O 1
ATOM 694 N N . HIS A 1 92 ? 8.834 -3.270 -13.456 1.00 80.50 92 HIS A N 1
ATOM 695 C CA . HIS A 1 92 ? 10.216 -3.336 -13.914 1.00 80.50 92 HIS A CA 1
ATOM 696 C C . HIS A 1 92 ? 10.579 -2.134 -14.802 1.00 80.50 92 HIS A C 1
ATOM 698 O O . HIS A 1 92 ? 11.597 -1.485 -14.559 1.00 80.50 92 HIS A O 1
ATOM 704 N N . LEU A 1 93 ? 9.726 -1.759 -15.761 1.00 82.38 93 LEU A N 1
ATOM 705 C CA . LEU A 1 93 ? 9.935 -0.609 -16.650 1.00 82.38 93 LEU A CA 1
ATOM 706 C C . LEU A 1 93 ? 10.038 0.726 -15.898 1.00 82.38 93 LEU A C 1
ATOM 708 O O . LEU A 1 93 ? 10.726 1.640 -16.347 1.00 82.38 93 LEU A O 1
ATOM 712 N N . ARG A 1 94 ? 9.396 0.861 -14.734 1.00 72.81 94 ARG A N 1
ATOM 713 C CA . ARG A 1 94 ? 9.515 2.068 -13.895 1.00 72.81 94 ARG A CA 1
ATOM 714 C C . ARG A 1 94 ? 10.840 2.141 -13.136 1.00 72.81 94 ARG A C 1
ATOM 716 O O . ARG A 1 94 ? 11.232 3.223 -12.694 1.00 72.81 94 ARG A O 1
ATOM 723 N N . ILE A 1 95 ? 11.506 1.005 -12.943 1.00 67.12 95 ILE A N 1
ATOM 724 C CA . ILE A 1 95 ? 12.686 0.865 -12.081 1.00 67.12 95 ILE A CA 1
ATOM 725 C C . ILE A 1 95 ? 13.962 0.767 -12.919 1.00 67.12 95 ILE A C 1
ATOM 727 O O . ILE A 1 95 ? 14.970 1.385 -12.570 1.00 67.12 95 ILE A O 1
ATOM 731 N N . CYS A 1 96 ? 13.916 0.020 -14.022 1.00 74.94 96 CYS A N 1
ATOM 732 C CA . CYS A 1 96 ? 15.048 -0.238 -14.896 1.00 74.94 96 CYS A CA 1
ATOM 733 C C . CYS A 1 96 ? 15.056 0.736 -16.089 1.00 74.94 96 CYS A C 1
ATOM 735 O O . CYS A 1 96 ? 14.245 0.605 -17.010 1.00 74.94 96 CYS A O 1
ATOM 737 N N . PRO A 1 97 ? 15.975 1.722 -16.116 1.00 67.62 97 PRO A N 1
ATOM 738 C CA . PRO A 1 97 ? 16.022 2.712 -17.188 1.00 67.62 97 PRO A CA 1
ATOM 739 C C . PRO A 1 97 ? 16.418 2.114 -18.541 1.00 67.62 97 PRO A C 1
ATOM 741 O O . PRO A 1 97 ? 16.092 2.706 -19.565 1.00 67.62 97 PRO A O 1
ATOM 744 N N . ASP A 1 98 ? 17.124 0.983 -18.564 1.00 79.88 98 ASP A N 1
ATOM 745 C CA . ASP A 1 98 ? 17.536 0.344 -19.813 1.00 79.88 98 ASP A CA 1
ATOM 746 C C . ASP A 1 98 ? 16.370 -0.419 -20.447 1.00 79.88 98 ASP A C 1
ATOM 748 O O . ASP A 1 98 ? 16.062 -0.176 -21.613 1.00 79.88 98 ASP A O 1
ATOM 752 N N . CYS A 1 99 ? 15.610 -1.184 -19.661 1.00 84.56 99 CYS A N 1
ATOM 753 C CA . CYS A 1 99 ? 14.377 -1.811 -20.139 1.00 84.56 99 CYS A CA 1
ATOM 754 C C . CYS A 1 99 ? 13.321 -0.775 -20.558 1.00 84.56 99 CYS A C 1
ATOM 756 O O . CYS A 1 99 ? 12.598 -0.982 -21.528 1.00 84.56 99 CYS A O 1
ATOM 758 N N . TYR A 1 100 ? 13.261 0.389 -19.896 1.00 83.81 100 TYR A N 1
ATOM 759 C CA . TYR A 1 100 ? 12.402 1.492 -20.344 1.00 83.81 100 TYR A CA 1
ATOM 760 C C . TYR A 1 100 ? 12.810 2.055 -21.716 1.00 83.81 100 TYR A C 1
ATOM 762 O O . TYR A 1 100 ? 11.943 2.413 -22.520 1.00 83.81 100 TYR A O 1
ATOM 770 N N . LYS A 1 101 ? 14.117 2.151 -22.006 1.00 80.19 101 LYS A N 1
ATOM 771 C CA . LYS A 1 101 ? 14.597 2.569 -23.335 1.00 80.19 101 LYS A CA 1
ATOM 772 C C . LYS A 1 101 ? 14.202 1.551 -24.397 1.00 80.19 101 LYS A C 1
ATOM 774 O O . LYS A 1 101 ? 13.739 1.958 -25.456 1.00 80.19 101 LYS A O 1
ATOM 779 N N . GLU A 1 102 ? 14.359 0.263 -24.106 1.00 89.75 102 GLU A N 1
ATOM 780 C CA . GLU A 1 102 ? 13.978 -0.819 -25.016 1.00 89.75 102 GLU A CA 1
ATOM 781 C C . GLU A 1 102 ? 12.472 -0.823 -25.295 1.00 89.75 102 GLU A C 1
ATOM 783 O O . GLU A 1 102 ? 12.066 -0.784 -26.455 1.00 89.75 102 GLU A O 1
ATOM 788 N N . TYR A 1 103 ? 11.649 -0.717 -24.247 1.00 91.56 103 TYR A N 1
ATOM 789 C CA . TYR A 1 103 ? 10.206 -0.500 -24.365 1.00 91.56 103 TYR A CA 1
ATOM 790 C C . TYR A 1 103 ? 9.869 0.692 -25.272 1.00 91.56 103 TYR A C 1
ATOM 792 O O . TYR A 1 103 ? 9.051 0.571 -26.184 1.00 91.56 103 TYR A O 1
ATOM 800 N N . SER A 1 104 ? 10.500 1.847 -25.029 1.00 83.56 104 SER A N 1
ATOM 801 C CA . SER A 1 104 ? 10.229 3.080 -25.781 1.00 83.56 104 SER A CA 1
ATOM 802 C C . SER A 1 104 ? 10.581 2.909 -27.257 1.00 83.56 104 SER A C 1
ATOM 804 O O . SER A 1 104 ? 9.773 3.235 -28.123 1.00 83.56 104 SER A O 1
ATOM 806 N N . PHE A 1 105 ? 11.743 2.317 -27.535 1.00 90.69 105 PHE A N 1
ATOM 807 C CA . PHE A 1 105 ? 12.214 2.033 -28.886 1.00 90.69 105 PHE A CA 1
ATOM 808 C C . PHE A 1 105 ? 11.295 1.054 -29.633 1.00 90.69 105 PHE A C 1
ATOM 810 O O . PHE A 1 105 ? 10.894 1.328 -30.764 1.00 90.69 105 PHE A O 1
ATOM 817 N N . MET A 1 106 ? 10.908 -0.061 -29.004 1.00 90.25 106 MET A N 1
ATOM 818 C CA . MET A 1 106 ? 9.981 -1.029 -29.602 1.00 90.25 106 MET A CA 1
ATOM 819 C C . MET A 1 106 ? 8.607 -0.409 -29.871 1.00 90.25 106 MET A C 1
ATOM 821 O O . MET A 1 106 ? 8.029 -0.622 -30.937 1.00 90.25 106 MET A O 1
ATOM 825 N N . ASN A 1 107 ? 8.086 0.386 -28.934 1.00 85.69 107 ASN A N 1
ATOM 826 C CA . ASN A 1 107 ? 6.805 1.065 -29.096 1.00 85.69 107 ASN A CA 1
ATOM 827 C C . ASN A 1 107 ? 6.838 2.084 -30.253 1.00 85.69 107 ASN A C 1
ATOM 829 O O . ASN A 1 107 ? 5.880 2.152 -31.020 1.00 85.69 107 ASN A O 1
ATOM 833 N N . GLU A 1 108 ? 7.937 2.828 -30.421 1.00 85.56 108 GLU A N 1
ATOM 834 C CA . GLU A 1 108 ? 8.153 3.737 -31.559 1.00 85.56 108 GLU A CA 1
ATOM 835 C C . GLU A 1 108 ? 8.228 2.975 -32.892 1.00 85.56 108 GLU A C 1
ATOM 837 O O . GLU A 1 108 ? 7.475 3.277 -33.817 1.00 85.56 108 GLU A O 1
ATOM 842 N N . MET A 1 109 ? 9.039 1.913 -32.980 1.00 88.50 109 MET A N 1
ATOM 843 C CA . MET A 1 109 ? 9.125 1.085 -34.193 1.00 88.50 109 MET A CA 1
ATOM 844 C C . MET A 1 109 ? 7.768 0.510 -34.611 1.00 88.50 109 MET A C 1
ATOM 846 O O . MET A 1 109 ? 7.429 0.459 -35.794 1.00 88.50 109 MET A O 1
ATOM 850 N N . LEU A 1 110 ? 6.977 0.058 -33.640 1.00 84.81 110 LEU A N 1
ATOM 851 C CA . LEU A 1 110 ? 5.665 -0.514 -33.898 1.00 84.81 110 LEU A CA 1
ATOM 852 C C . LEU A 1 110 ? 4.612 0.548 -34.267 1.00 84.81 110 LEU A C 1
ATOM 854 O O . LEU A 1 110 ? 3.623 0.214 -34.932 1.00 84.81 110 LEU A O 1
ATOM 858 N N . GLN A 1 111 ? 4.790 1.810 -33.858 1.00 78.25 111 GLN A N 1
ATOM 859 C CA . GLN A 1 111 ? 3.982 2.933 -34.353 1.00 78.25 111 GLN A CA 1
ATOM 860 C C . GLN A 1 111 ? 4.224 3.148 -35.848 1.00 78.25 111 GLN A C 1
ATOM 862 O O . GLN A 1 111 ? 3.251 3.237 -36.602 1.00 78.25 111 GLN A O 1
ATOM 867 N N . ASP A 1 112 ? 5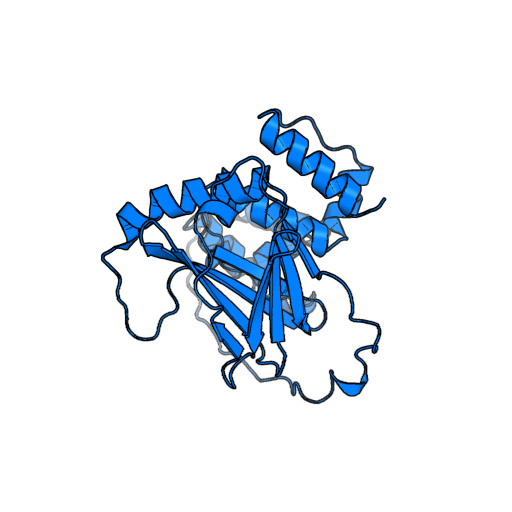.479 3.077 -36.285 1.00 77.44 112 ASP A N 1
ATOM 868 C CA . ASP A 1 112 ? 5.853 3.213 -37.696 1.00 77.44 112 ASP A CA 1
ATOM 869 C C . ASP A 1 112 ? 5.447 1.993 -38.548 1.00 77.44 112 ASP A C 1
ATOM 871 O O . ASP A 1 112 ? 5.119 2.128 -39.728 1.00 77.44 112 ASP A O 1
ATOM 875 N N . ALA A 1 113 ? 5.404 0.794 -37.955 1.00 66.25 113 ALA A N 1
ATOM 876 C CA . ALA A 1 113 ? 5.114 -0.467 -38.647 1.00 66.25 113 ALA A CA 1
ATOM 877 C C . ALA A 1 113 ? 3.615 -0.814 -38.798 1.00 66.25 113 ALA A C 1
ATOM 879 O O . ALA A 1 113 ? 3.278 -1.898 -39.280 1.00 66.25 113 ALA A O 1
ATOM 880 N N . SER A 1 114 ? 2.693 0.070 -38.409 1.00 55.28 114 SER A N 1
ATOM 881 C CA . SER A 1 114 ? 1.252 -0.216 -38.262 1.00 55.28 114 SER A CA 1
ATOM 882 C C . SER A 1 114 ? 0.439 -0.420 -39.569 1.00 55.28 114 SER A C 1
ATOM 884 O O . SER A 1 114 ? -0.771 -0.207 -39.592 1.00 55.28 114 SER A O 1
ATOM 886 N N . LEU A 1 115 ? 1.056 -0.921 -40.649 1.00 48.72 115 LEU A N 1
ATOM 887 C CA . LEU A 1 115 ? 0.397 -1.226 -41.932 1.00 48.72 115 LEU A CA 1
ATOM 888 C C . LEU A 1 115 ? 0.197 -2.718 -42.264 1.00 48.72 115 LEU A C 1
ATOM 890 O O . LEU A 1 115 ? -0.321 -3.012 -43.341 1.00 48.72 115 LEU A O 1
ATOM 894 N N . VAL A 1 116 ? 0.538 -3.681 -41.398 1.00 50.12 116 VAL A N 1
ATOM 895 C CA . VAL A 1 116 ? 0.357 -5.113 -41.729 1.00 50.12 116 VAL A CA 1
ATOM 896 C C . VAL A 1 116 ? -0.137 -5.926 -40.527 1.00 50.12 116 VAL A C 1
ATOM 898 O O . VAL A 1 116 ? 0.557 -6.053 -39.526 1.00 50.12 116 VAL A O 1
ATOM 901 N N . GLN A 1 117 ? -1.340 -6.503 -40.635 1.00 39.31 117 GLN A N 1
ATOM 902 C CA . GLN A 1 117 ? -1.906 -7.452 -39.667 1.00 39.31 117 GLN A CA 1
ATOM 903 C C . GLN A 1 117 ? -1.473 -8.888 -39.989 1.00 39.31 117 GLN A C 1
ATOM 905 O O . GLN A 1 117 ? -1.764 -9.378 -41.079 1.00 39.31 117 GLN A O 1
ATOM 910 N N . LEU A 1 118 ? -0.880 -9.593 -39.022 1.00 39.59 118 LEU A N 1
ATOM 911 C CA . LEU A 1 118 ? -0.770 -11.057 -39.012 1.00 39.59 118 LEU A CA 1
ATOM 912 C C . LEU A 1 118 ? -0.968 -11.594 -37.585 1.00 39.59 118 LEU A C 1
ATOM 914 O O . LEU A 1 118 ? -0.545 -10.978 -36.614 1.00 39.59 118 LEU A O 1
ATOM 918 N N . THR A 1 119 ? -1.650 -12.735 -37.473 1.00 38.16 119 THR A N 1
ATOM 919 C CA . THR A 1 119 ? -2.087 -13.384 -36.223 1.00 38.16 119 THR A CA 1
ATOM 920 C C . THR A 1 119 ? -1.204 -14.598 -35.908 1.00 38.16 119 THR A C 1
ATOM 922 O O . THR A 1 119 ? -0.958 -15.393 -36.815 1.00 38.16 119 THR A O 1
ATOM 925 N N . ILE A 1 120 ? -0.771 -14.794 -34.651 1.00 37.16 120 ILE A N 1
ATOM 926 C CA . ILE A 1 120 ? -0.033 -15.996 -34.185 1.00 37.16 120 ILE A CA 1
ATOM 927 C C . ILE A 1 120 ? -0.502 -16.407 -32.757 1.00 37.16 120 ILE A C 1
ATOM 929 O O . ILE A 1 120 ? -0.883 -15.518 -31.995 1.00 37.16 120 ILE A O 1
ATOM 933 N N . PRO A 1 121 ? -0.528 -17.715 -32.386 1.00 34.56 121 PRO A N 1
ATOM 934 C CA . PRO A 1 121 ? -1.109 -18.227 -31.133 1.00 34.56 121 PRO A CA 1
ATOM 935 C C . PRO A 1 121 ? -0.113 -18.459 -29.966 1.00 34.56 121 PRO A C 1
ATOM 937 O O . PRO A 1 121 ? 1.086 -18.624 -30.175 1.00 34.56 121 PRO A O 1
ATOM 940 N N . SER A 1 122 ? -0.660 -18.524 -28.740 1.00 28.83 122 SER A N 1
ATOM 941 C CA . SER A 1 122 ? 0.012 -18.614 -27.417 1.00 28.83 122 SER A CA 1
ATOM 942 C C . SER A 1 122 ? 0.500 -20.015 -26.982 1.00 28.83 122 SER A C 1
ATOM 944 O O . SER A 1 122 ? -0.214 -20.990 -27.232 1.00 28.83 122 SER A O 1
ATOM 946 N N . PRO A 1 123 ? 1.587 -20.115 -26.176 1.00 31.30 123 PRO A N 1
ATOM 947 C CA . PRO A 1 123 ? 1.899 -21.289 -25.348 1.00 31.30 123 PRO A CA 1
ATOM 948 C C . PRO A 1 123 ? 1.898 -21.031 -23.816 1.00 31.30 123 PRO A C 1
ATOM 950 O O . PRO A 1 123 ? 1.827 -19.895 -23.356 1.00 31.30 123 PRO A O 1
ATOM 953 N N . SER A 1 124 ? 1.915 -22.129 -23.040 1.00 27.52 124 SER A N 1
ATOM 954 C CA . SER A 1 124 ? 1.585 -22.259 -21.604 1.00 27.52 124 SER A CA 1
ATOM 955 C C . SER A 1 124 ? 2.772 -22.285 -20.615 1.00 27.52 124 SER A C 1
ATOM 957 O O . SER A 1 124 ? 3.867 -22.710 -20.968 1.00 27.52 124 SER A O 1
ATOM 959 N N . LEU A 1 125 ? 2.475 -21.951 -19.347 1.00 28.09 125 LEU A N 1
ATOM 960 C CA . LEU A 1 125 ? 3.341 -21.804 -18.154 1.00 28.09 125 LEU A CA 1
ATOM 961 C C . LEU A 1 125 ? 3.956 -23.099 -17.561 1.00 28.09 125 LEU A C 1
ATOM 963 O O . LEU A 1 125 ? 3.385 -24.182 -17.683 1.00 28.09 125 LEU A O 1
ATOM 967 N N . ASN A 1 126 ? 5.075 -22.939 -16.831 1.00 27.59 126 ASN A N 1
ATOM 968 C CA . ASN A 1 126 ? 5.801 -23.946 -16.022 1.00 27.59 126 ASN A CA 1
ATOM 969 C C . ASN A 1 126 ? 6.211 -23.343 -14.629 1.00 27.59 126 ASN A C 1
ATOM 971 O O . ASN A 1 126 ? 5.869 -22.186 -14.392 1.00 27.59 126 ASN A O 1
ATOM 975 N N . PRO A 1 127 ? 6.846 -24.063 -13.666 1.00 35.59 127 PRO A N 1
ATOM 976 C CA . PRO A 1 127 ? 6.253 -24.425 -12.370 1.00 35.59 127 PRO A CA 1
ATOM 977 C C . PRO A 1 127 ? 6.839 -23.728 -11.109 1.00 35.59 127 PRO A C 1
ATOM 979 O O . PRO A 1 127 ? 7.808 -22.979 -11.167 1.00 35.59 127 PRO A O 1
ATOM 982 N N . ALA A 1 128 ? 6.208 -24.017 -9.960 1.00 31.25 128 ALA A N 1
ATOM 983 C CA . ALA A 1 128 ? 6.312 -23.358 -8.649 1.00 31.25 128 ALA A CA 1
ATOM 984 C C . ALA A 1 128 ? 7.649 -23.504 -7.880 1.00 31.25 128 ALA A C 1
ATOM 986 O O . ALA A 1 128 ? 8.291 -24.555 -7.894 1.00 31.25 128 ALA A O 1
ATOM 987 N N . ILE A 1 129 ? 7.998 -22.447 -7.132 1.00 34.41 129 ILE A N 1
ATOM 988 C CA . ILE A 1 129 ? 9.138 -22.336 -6.201 1.00 34.41 129 ILE A CA 1
ATOM 989 C C . ILE A 1 129 ? 8.731 -22.823 -4.794 1.00 34.41 129 ILE A C 1
ATOM 991 O O . ILE A 1 129 ? 7.603 -22.595 -4.367 1.00 34.41 129 ILE A O 1
ATOM 995 N N . ASP A 1 130 ? 9.656 -23.469 -4.069 1.00 36.06 130 ASP A N 1
ATOM 996 C CA . ASP A 1 130 ? 9.490 -23.958 -2.686 1.00 36.06 130 ASP A CA 1
ATOM 997 C C . ASP A 1 130 ? 9.752 -22.838 -1.645 1.00 36.06 130 ASP A C 1
ATOM 999 O O . ASP A 1 130 ? 10.905 -22.427 -1.464 1.00 36.06 130 ASP A O 1
ATOM 1003 N N . PRO A 1 131 ? 8.718 -22.348 -0.933 1.00 39.47 131 PRO A N 1
ATOM 1004 C CA . PRO A 1 131 ? 8.815 -21.205 -0.022 1.00 39.47 131 PRO A CA 1
ATOM 1005 C C . PRO A 1 131 ? 9.489 -21.520 1.324 1.00 39.47 131 PRO A C 1
ATOM 1007 O O . PRO A 1 131 ? 9.738 -20.608 2.110 1.00 39.47 131 PRO A O 1
ATOM 1010 N N . THR A 1 132 ? 9.810 -22.779 1.637 1.00 38.88 132 THR A N 1
ATOM 1011 C CA . THR A 1 132 ? 10.260 -23.159 2.992 1.00 38.88 132 THR A CA 1
ATOM 1012 C C . THR A 1 132 ? 11.726 -22.829 3.300 1.00 38.88 132 THR A C 1
ATOM 1014 O O . THR A 1 132 ? 12.108 -22.760 4.468 1.00 38.88 132 THR A O 1
ATOM 1017 N N . LYS A 1 133 ? 12.559 -22.549 2.288 1.00 40.72 133 LYS A N 1
ATOM 1018 C CA . LYS A 1 133 ? 14.010 -22.319 2.464 1.00 40.72 133 LYS A CA 1
ATOM 1019 C C . LYS A 1 133 ? 14.431 -20.868 2.719 1.00 40.72 133 LYS A C 1
ATOM 1021 O O . LYS A 1 133 ? 15.579 -20.643 3.086 1.00 40.72 133 LYS A O 1
ATOM 1026 N N . ILE A 1 134 ? 13.532 -19.896 2.569 1.00 46.91 134 ILE A N 1
ATOM 1027 C CA . ILE A 1 134 ? 13.848 -18.457 2.694 1.00 46.91 134 ILE A CA 1
ATOM 1028 C C . ILE A 1 134 ? 13.914 -18.009 4.174 1.00 46.91 134 ILE A C 1
ATOM 1030 O O . ILE A 1 134 ? 14.592 -17.043 4.528 1.00 46.91 134 ILE A O 1
ATOM 1034 N N . TRP A 1 135 ? 13.275 -18.759 5.074 1.00 43.78 135 TRP A N 1
ATOM 1035 C CA . TRP A 1 135 ? 12.968 -18.307 6.434 1.00 43.78 135 TRP A CA 1
ATOM 1036 C C . TRP A 1 135 ? 14.097 -18.457 7.455 1.00 43.78 135 TRP A C 1
ATOM 1038 O O . TRP A 1 135 ? 14.188 -17.656 8.381 1.00 43.78 135 TRP A O 1
ATOM 1048 N N . ALA A 1 136 ? 15.002 -19.426 7.281 1.00 44.94 136 ALA A N 1
ATOM 1049 C CA . ALA A 1 136 ? 16.130 -19.625 8.202 1.00 44.94 136 ALA A CA 1
ATOM 1050 C C . ALA A 1 136 ? 17.170 -18.482 8.153 1.00 44.94 136 ALA A C 1
ATOM 1052 O O . ALA A 1 136 ? 18.095 -18.449 8.962 1.00 44.94 136 ALA A O 1
ATOM 1053 N N . SER A 1 137 ? 17.018 -17.554 7.205 1.00 46.66 137 SER A N 1
ATOM 1054 C CA . SER A 1 137 ? 17.912 -16.420 6.954 1.00 46.66 137 SER A CA 1
ATOM 1055 C C . SER A 1 137 ? 17.319 -15.052 7.293 1.00 46.66 137 SER A C 1
ATOM 1057 O O . SER A 1 137 ? 18.010 -14.049 7.114 1.00 46.66 137 SER A O 1
ATOM 1059 N N . LEU A 1 138 ? 16.077 -14.970 7.781 1.00 45.81 138 LEU A N 1
ATOM 1060 C CA . LEU A 1 138 ? 15.519 -13.683 8.195 1.00 45.81 138 LEU A CA 1
ATOM 1061 C C . LEU A 1 138 ? 16.158 -13.270 9.528 1.00 45.81 138 LEU A C 1
ATOM 1063 O O . LEU A 1 138 ? 16.042 -13.992 10.521 1.00 45.81 138 LEU A O 1
ATOM 1067 N N . PRO A 1 139 ? 16.884 -12.142 9.576 1.00 44.22 139 PRO A N 1
ATOM 1068 C CA . PRO A 1 139 ? 17.558 -11.735 10.793 1.00 44.22 139 PRO A CA 1
ATOM 1069 C C . PRO A 1 139 ? 16.521 -11.364 11.860 1.00 44.22 139 PRO A C 1
ATOM 1071 O O . PRO A 1 139 ? 15.546 -10.671 11.575 1.00 44.22 139 PRO A O 1
ATOM 1074 N N . ALA A 1 140 ? 16.789 -11.730 13.119 1.00 47.47 140 ALA A N 1
ATOM 1075 C CA . ALA A 1 140 ? 16.005 -11.338 14.302 1.00 47.47 140 ALA A CA 1
ATOM 1076 C C . ALA A 1 140 ? 15.891 -9.806 14.510 1.00 47.47 140 ALA A C 1
ATOM 1078 O O . ALA A 1 140 ? 15.261 -9.341 15.453 1.00 47.47 140 ALA A O 1
ATOM 1079 N N . SER A 1 141 ? 16.511 -9.012 13.631 1.00 41.50 141 SER A N 1
ATOM 1080 C CA . SER A 1 141 ? 16.440 -7.556 13.568 1.00 41.50 141 SER A CA 1
ATOM 1081 C C . SER A 1 141 ? 15.302 -7.021 12.690 1.00 41.50 141 SER A C 1
ATOM 1083 O O . SER A 1 141 ? 15.294 -5.825 12.406 1.00 41.50 141 SER A O 1
ATOM 1085 N N . LEU A 1 142 ? 14.348 -7.850 12.245 1.00 45.72 142 LEU A N 1
ATOM 1086 C CA . LEU A 1 142 ? 13.070 -7.375 11.694 1.00 45.72 142 LEU A CA 1
ATOM 1087 C C . LEU A 1 142 ? 12.172 -6.840 12.819 1.00 45.72 142 LEU A C 1
ATOM 1089 O O . LEU A 1 142 ? 11.076 -7.314 13.069 1.00 45.72 142 LEU A O 1
ATOM 1093 N N . ASN A 1 143 ? 12.679 -5.831 13.514 1.00 56.22 143 ASN A N 1
ATOM 1094 C CA . ASN A 1 143 ? 11.879 -4.858 14.224 1.00 56.22 143 ASN A CA 1
ATOM 1095 C C . ASN A 1 143 ? 12.384 -3.513 13.696 1.00 56.22 143 ASN A C 1
ATOM 1097 O O . ASN A 1 143 ? 13.526 -3.136 13.979 1.00 56.22 143 ASN A O 1
ATOM 1101 N N . PRO A 1 144 ? 11.641 -2.869 12.783 1.00 54.84 144 PRO A N 1
ATOM 1102 C CA . PRO A 1 144 ? 10.759 -1.805 13.254 1.00 54.84 144 PRO A CA 1
ATOM 1103 C C . PRO A 1 144 ? 9.517 -1.621 12.364 1.00 54.84 144 PRO A C 1
ATOM 1105 O O . PRO A 1 144 ? 9.362 -2.265 11.333 1.00 54.84 144 PRO A O 1
ATOM 1108 N N . THR A 1 145 ? 8.641 -0.697 12.747 1.00 52.53 145 THR A N 1
ATOM 1109 C CA . THR A 1 145 ? 7.624 -0.060 11.897 1.00 52.53 145 THR A CA 1
ATOM 1110 C C . THR A 1 145 ? 7.956 -0.123 10.403 1.00 52.53 145 THR A C 1
ATOM 1112 O O . THR A 1 145 ? 8.863 0.564 9.930 1.00 52.53 145 THR A O 1
ATOM 1115 N N . ILE A 1 146 ? 7.225 -0.954 9.664 1.00 63.16 146 ILE A N 1
ATOM 1116 C CA . ILE A 1 146 ? 7.484 -1.211 8.247 1.00 63.16 146 ILE A CA 1
ATOM 1117 C C . ILE A 1 146 ? 6.973 -0.032 7.410 1.00 63.16 146 ILE A C 1
ATOM 1119 O O . ILE A 1 146 ? 7.603 0.351 6.424 1.00 63.16 146 ILE A O 1
ATOM 1123 N N . TRP A 1 147 ? 5.893 0.621 7.856 1.00 72.44 147 TRP A N 1
ATOM 1124 C CA . TRP A 1 147 ? 5.386 1.838 7.224 1.00 72.44 147 TRP A CA 1
ATOM 1125 C C . TRP A 1 147 ? 4.865 2.845 8.231 1.00 72.44 147 TRP A C 1
ATOM 1127 O O . TRP A 1 147 ? 4.282 2.487 9.250 1.00 72.44 147 TRP A O 1
ATOM 1137 N N . SER A 1 148 ? 5.028 4.117 7.881 1.00 79.12 148 SER A N 1
ATOM 1138 C CA . SER A 1 148 ? 4.342 5.229 8.522 1.00 79.12 148 SER A CA 1
ATOM 1139 C C . SER A 1 148 ? 3.625 6.031 7.443 1.00 79.12 148 SER A C 1
ATOM 1141 O O . SER A 1 148 ? 4.261 6.505 6.496 1.00 79.12 148 SER A O 1
ATOM 1143 N N . TRP A 1 149 ? 2.304 6.149 7.548 1.00 81.50 149 TRP A N 1
ATOM 1144 C CA . TRP A 1 149 ? 1.504 7.036 6.713 1.00 81.50 149 TRP A CA 1
ATOM 1145 C C . TRP A 1 149 ? 1.214 8.317 7.476 1.00 81.50 149 TRP A C 1
ATOM 1147 O O . TRP A 1 149 ? 0.625 8.318 8.562 1.00 81.50 149 TRP A O 1
ATOM 1157 N N . SER A 1 150 ? 1.631 9.421 6.874 1.00 83.06 150 SER A N 1
ATOM 1158 C CA . SER A 1 150 ? 1.388 10.758 7.387 1.00 83.06 150 SER A CA 1
ATOM 1159 C C . SER A 1 150 ? -0.107 11.096 7.382 1.00 83.06 150 SER A C 1
ATOM 1161 O O . SER A 1 150 ? -0.934 10.457 6.721 1.00 83.06 150 SER A O 1
ATOM 1163 N N . ARG A 1 151 ? -0.470 12.164 8.097 1.00 83.75 151 ARG A N 1
ATOM 1164 C CA . ARG A 1 151 ? -1.846 12.670 8.089 1.00 83.75 151 ARG A CA 1
ATOM 1165 C C . ARG A 1 151 ? -2.330 13.199 6.746 1.00 83.75 151 ARG A C 1
ATOM 1167 O O . ARG A 1 151 ? -3.449 12.844 6.384 1.00 83.75 151 ARG A O 1
ATOM 1174 N N . PRO A 1 152 ? -1.545 13.972 5.981 1.00 78.19 152 PRO A N 1
ATOM 1175 C CA . PRO A 1 152 ? -1.955 14.380 4.642 1.00 78.19 152 PRO A CA 1
ATOM 1176 C C . PRO A 1 152 ? -2.327 13.195 3.743 1.00 78.19 152 PRO A C 1
ATOM 1178 O O . PRO A 1 152 ? -3.378 13.223 3.100 1.00 78.19 152 PRO A O 1
ATOM 1181 N N . VAL A 1 153 ? -1.519 12.129 3.767 1.00 78.25 153 VAL A N 1
ATOM 1182 C CA . VAL A 1 153 ? -1.779 10.895 3.013 1.00 78.25 153 VAL A CA 1
ATOM 1183 C C . VAL A 1 153 ? -3.075 10.239 3.472 1.00 78.25 153 VAL A C 1
ATOM 1185 O O . VAL A 1 153 ? -3.961 9.984 2.656 1.00 78.25 153 VAL A O 1
ATOM 1188 N N . MET A 1 154 ? -3.221 10.010 4.780 1.00 80.94 154 MET A N 1
ATOM 1189 C CA . MET A 1 154 ? -4.415 9.359 5.318 1.00 80.94 154 MET A CA 1
ATOM 1190 C C . MET A 1 154 ? -5.691 10.150 5.054 1.00 80.94 154 MET A C 1
ATOM 1192 O O . MET A 1 154 ? -6.684 9.560 4.648 1.00 80.94 154 MET A O 1
ATOM 1196 N N . ASN A 1 155 ? -5.674 11.472 5.219 1.00 79.12 155 ASN A N 1
ATOM 1197 C CA . ASN A 1 155 ? -6.855 12.300 4.985 1.00 79.12 155 ASN A CA 1
ATOM 1198 C C . ASN A 1 155 ? -7.336 12.186 3.533 1.00 79.12 155 ASN A C 1
ATOM 1200 O O . ASN A 1 155 ? -8.535 12.031 3.302 1.00 79.12 155 ASN A O 1
ATOM 1204 N N . ARG A 1 156 ? -6.417 12.201 2.555 1.00 77.50 156 ARG A N 1
ATOM 1205 C CA . ARG A 1 156 ? -6.776 12.021 1.139 1.00 77.50 156 ARG A CA 1
ATOM 1206 C C . ARG A 1 156 ? -7.281 10.608 0.852 1.00 77.50 156 ARG A C 1
ATOM 1208 O O . ARG A 1 156 ? -8.294 10.463 0.172 1.00 77.50 156 ARG A O 1
ATOM 1215 N N . LEU A 1 157 ? -6.635 9.578 1.408 1.00 73.19 157 LEU A N 1
ATOM 1216 C CA . LEU A 1 157 ? -7.106 8.194 1.287 1.00 73.19 157 LEU A CA 1
ATOM 1217 C C . LEU A 1 157 ? -8.526 8.041 1.844 1.00 73.19 157 LEU A C 1
ATOM 1219 O O . LEU A 1 157 ? -9.395 7.518 1.158 1.00 73.19 157 LEU A O 1
ATOM 1223 N N . VAL A 1 158 ? -8.790 8.551 3.048 1.00 76.31 158 VAL A N 1
ATOM 1224 C CA . VAL A 1 158 ? -10.096 8.458 3.720 1.00 76.31 158 VAL A CA 1
ATOM 1225 C C . VAL A 1 158 ? -11.175 9.208 2.949 1.00 76.31 158 VAL A C 1
ATOM 1227 O O . VAL A 1 158 ? -12.220 8.628 2.661 1.00 76.31 158 VAL A O 1
ATOM 1230 N N . GLN A 1 159 ? -10.913 10.455 2.543 1.00 77.12 159 GLN A N 1
ATOM 1231 C CA . GLN A 1 159 ? -11.838 11.223 1.701 1.00 77.12 159 GLN A CA 1
ATOM 1232 C C . GLN A 1 159 ? -12.163 10.476 0.407 1.00 77.12 159 GLN A C 1
ATOM 1234 O O . GLN A 1 159 ? -13.316 10.439 -0.030 1.00 77.12 159 GLN A O 1
ATOM 1239 N N . ARG A 1 160 ? -11.160 9.829 -0.197 1.00 71.94 160 ARG A N 1
ATOM 1240 C CA . ARG A 1 160 ? -11.368 9.046 -1.408 1.00 71.94 160 ARG A CA 1
ATOM 1241 C C . ARG A 1 160 ? -12.209 7.806 -1.138 1.00 71.94 160 ARG A C 1
ATOM 1243 O O . ARG A 1 160 ? -13.162 7.577 -1.880 1.00 71.94 160 ARG A O 1
ATOM 1250 N N . ILE A 1 161 ? -11.917 7.049 -0.082 1.00 67.88 161 ILE A N 1
ATOM 1251 C CA . ILE A 1 161 ? -12.709 5.873 0.294 1.00 67.88 161 ILE A CA 1
ATOM 1252 C C . ILE A 1 161 ? -14.165 6.275 0.540 1.00 67.88 161 ILE A C 1
ATOM 1254 O O . ILE A 1 161 ? -15.058 5.609 0.032 1.00 67.88 161 ILE A O 1
ATOM 1258 N N . GLN A 1 162 ? -14.412 7.392 1.227 1.00 71.56 162 GLN A N 1
ATOM 1259 C CA . GLN A 1 162 ? -15.761 7.926 1.442 1.00 71.56 162 GLN A CA 1
ATOM 1260 C C . GLN A 1 162 ? -16.449 8.337 0.130 1.00 71.56 162 GLN A C 1
ATOM 1262 O O . GLN A 1 162 ? -17.645 8.117 -0.038 1.00 71.56 162 GLN A O 1
ATOM 1267 N N . SER A 1 163 ? -15.707 8.891 -0.836 1.00 67.06 163 SER A N 1
ATOM 1268 C CA . SER A 1 163 ? -16.264 9.215 -2.159 1.00 67.06 163 SER A CA 1
ATOM 1269 C C . SER A 1 163 ? -16.581 7.970 -3.004 1.00 67.06 163 SER A C 1
ATOM 1271 O O . SER A 1 163 ? -17.503 7.993 -3.816 1.00 67.06 163 SER A O 1
ATOM 1273 N N . LEU A 1 164 ? -15.836 6.876 -2.805 1.00 60.41 164 LEU A N 1
ATOM 1274 C CA . LEU A 1 164 ? -16.004 5.612 -3.526 1.00 60.41 164 LEU A CA 1
ATOM 1275 C C . LEU A 1 164 ? -16.992 4.661 -2.840 1.00 60.41 164 LEU A C 1
ATOM 1277 O O . LEU A 1 164 ? -17.621 3.851 -3.515 1.00 60.41 164 LEU A O 1
ATOM 1281 N N . SER A 1 165 ? -17.174 4.748 -1.522 1.00 54.97 165 SER A N 1
ATOM 1282 C CA . SER A 1 165 ? -18.103 3.891 -0.780 1.00 54.97 165 SER A CA 1
ATOM 1283 C C . SER A 1 165 ? -19.551 4.107 -1.227 1.00 54.97 165 SER A C 1
ATOM 1285 O O . SER A 1 165 ? -20.304 3.140 -1.299 1.00 54.97 165 SER A O 1
ATOM 1287 N N . GLY A 1 166 ? -19.909 5.320 -1.666 1.00 48.09 166 GLY A N 1
ATOM 1288 C CA . GLY A 1 166 ? -21.192 5.593 -2.325 1.00 48.09 166 GLY A CA 1
ATOM 1289 C C . GLY A 1 166 ? -21.382 4.879 -3.674 1.00 48.09 166 GLY A C 1
ATOM 1290 O O . GLY A 1 166 ? -22.516 4.641 -4.078 1.00 48.09 166 GLY A O 1
ATOM 1291 N N . LEU A 1 167 ? -20.295 4.495 -4.356 1.00 41.06 167 LEU A N 1
ATOM 1292 C CA . LEU A 1 167 ? -20.312 3.763 -5.633 1.00 41.06 167 LEU A CA 1
ATOM 1293 C C . LEU A 1 167 ? -20.257 2.233 -5.452 1.00 41.06 167 LEU A C 1
ATOM 1295 O O . LEU A 1 167 ? -20.706 1.503 -6.332 1.00 41.06 167 LEU A O 1
ATOM 1299 N N . ILE A 1 168 ? -19.719 1.737 -4.330 1.00 39.31 168 ILE A N 1
ATOM 1300 C CA . ILE A 1 168 ? -19.397 0.308 -4.117 1.00 39.31 168 ILE A CA 1
ATOM 1301 C C . ILE A 1 168 ? -20.403 -0.403 -3.182 1.00 39.31 168 ILE A C 1
ATOM 1303 O O . ILE A 1 168 ? -20.328 -1.617 -2.999 1.00 39.31 168 ILE A O 1
ATOM 1307 N N . GLN A 1 169 ? -21.421 0.293 -2.658 1.00 38.12 169 GLN A N 1
ATOM 1308 C CA . GLN A 1 169 ? -22.462 -0.303 -1.793 1.00 38.12 169 GLN A CA 1
ATOM 1309 C C . GLN A 1 169 ? -23.253 -1.482 -2.417 1.00 38.12 169 GLN A C 1
ATOM 1311 O O . GLN A 1 169 ? -23.996 -2.152 -1.703 1.00 38.12 169 GLN A O 1
ATOM 1316 N N . GLY A 1 170 ? -23.088 -1.782 -3.711 1.00 33.28 170 GLY A N 1
ATOM 1317 C CA . GLY A 1 170 ? -23.791 -2.867 -4.407 1.00 33.28 170 GLY A CA 1
ATOM 1318 C C . GLY A 1 170 ? -23.043 -4.197 -4.575 1.00 33.28 170 GLY A C 1
ATOM 1319 O O . GLY A 1 170 ? -23.680 -5.178 -4.950 1.00 33.28 170 GLY A O 1
ATOM 1320 N N . VAL A 1 171 ? -21.730 -4.286 -4.317 1.00 35.34 171 VAL A N 1
ATOM 1321 C CA . VAL A 1 171 ? -20.952 -5.514 -4.606 1.00 35.34 171 VAL A CA 1
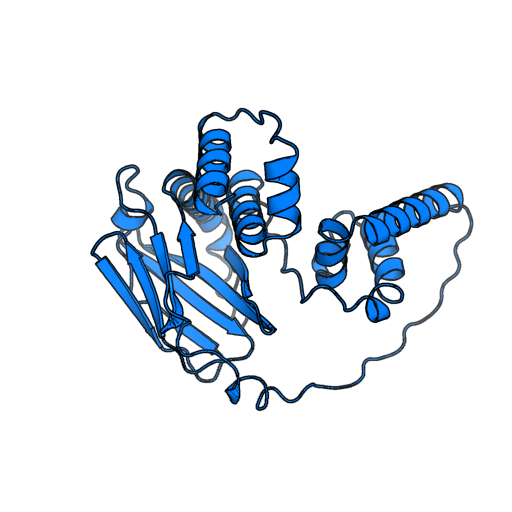ATOM 1322 C C . VAL A 1 171 ? -20.614 -6.255 -3.315 1.00 35.34 171 VAL A C 1
ATOM 1324 O O . VAL A 1 171 ? -19.482 -6.266 -2.836 1.00 35.34 171 VAL A O 1
ATOM 1327 N N . ARG A 1 172 ? -21.630 -6.897 -2.733 1.00 35.94 172 ARG A N 1
ATOM 1328 C CA . ARG A 1 172 ? -21.451 -7.946 -1.720 1.00 35.94 172 ARG A CA 1
ATOM 1329 C C . ARG A 1 172 ? -21.201 -9.265 -2.465 1.00 35.94 172 ARG A C 1
ATOM 1331 O O . ARG A 1 172 ? -22.095 -10.090 -2.598 1.00 35.94 172 ARG A O 1
ATOM 1338 N N . GLY A 1 173 ? -20.021 -9.373 -3.073 1.00 34.94 173 GLY A N 1
ATOM 1339 C CA . GLY A 1 173 ? -19.588 -10.547 -3.828 1.00 34.94 173 GLY A CA 1
ATOM 1340 C C . GLY A 1 173 ? -18.916 -11.570 -2.920 1.00 34.94 173 GLY A C 1
ATOM 1341 O O . GLY A 1 173 ? -18.038 -11.223 -2.135 1.00 34.94 173 GLY A O 1
ATOM 1342 N N . ASP A 1 174 ? -19.377 -12.806 -3.032 1.00 37.47 174 ASP A N 1
ATOM 1343 C CA . ASP A 1 174 ? -18.834 -14.016 -2.425 1.00 37.47 174 ASP A CA 1
ATOM 1344 C C . ASP A 1 174 ? -17.385 -14.244 -2.912 1.00 37.47 174 ASP A C 1
ATOM 1346 O O . ASP A 1 174 ? -17.121 -14.210 -4.113 1.00 37.47 174 ASP A O 1
ATOM 1350 N N . GLY A 1 175 ? -16.434 -14.422 -1.994 1.00 42.69 175 GLY A N 1
ATOM 1351 C CA . GLY A 1 175 ? -15.078 -14.923 -2.272 1.00 42.69 175 GLY A CA 1
ATOM 1352 C C . GLY A 1 175 ? -14.044 -13.976 -2.898 1.00 42.69 175 GLY A C 1
ATOM 1353 O O . GLY A 1 175 ? -12.860 -14.144 -2.617 1.00 42.69 175 GLY A O 1
ATOM 1354 N N . ASP A 1 176 ? -14.435 -12.974 -3.686 1.00 48.22 176 ASP A N 1
ATOM 1355 C CA . ASP A 1 176 ? -13.470 -12.056 -4.305 1.00 48.22 176 ASP A CA 1
ATOM 1356 C C . ASP A 1 176 ? -13.256 -10.843 -3.393 1.00 48.22 176 ASP A C 1
ATOM 1358 O O . ASP A 1 176 ? -14.171 -10.049 -3.134 1.00 48.22 176 ASP A O 1
ATOM 1362 N N . LEU A 1 177 ? -12.054 -10.726 -2.825 1.00 45.72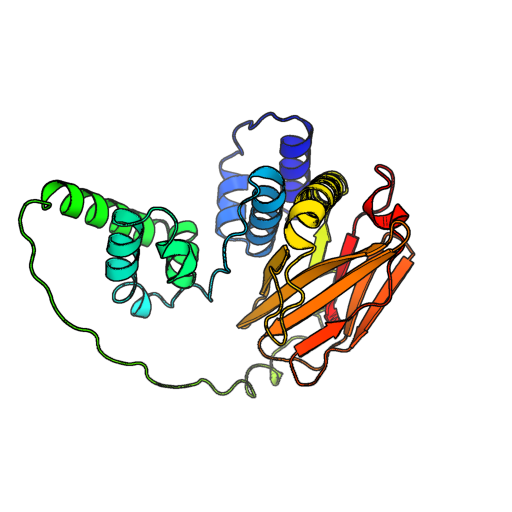 177 LEU A N 1
ATOM 1363 C CA . LEU A 1 177 ? -11.661 -9.602 -1.981 1.00 45.72 177 LEU A CA 1
ATOM 1364 C C . LEU A 1 177 ? -11.750 -8.332 -2.835 1.00 45.72 177 LEU A C 1
ATOM 1366 O O . LEU A 1 177 ? -10.804 -7.981 -3.530 1.00 45.72 177 LEU A O 1
ATOM 1370 N N . GLY A 1 178 ? -12.908 -7.661 -2.808 1.00 51.91 178 GLY A N 1
ATOM 1371 C CA . GLY A 1 178 ? -13.135 -6.403 -3.520 1.00 51.91 178 GLY A CA 1
ATOM 1372 C C . GLY A 1 178 ? -11.986 -5.403 -3.317 1.00 51.91 178 GLY A C 1
ATOM 1373 O O . GLY A 1 178 ? -11.198 -5.553 -2.384 1.00 51.91 178 GLY A O 1
ATOM 1374 N N . PRO A 1 179 ? -11.896 -4.360 -4.153 1.00 51.97 179 PRO A N 1
ATOM 1375 C CA . PRO A 1 179 ? -10.656 -3.644 -4.456 1.00 51.97 179 PRO A CA 1
ATOM 1376 C C . PRO A 1 179 ? -9.772 -3.382 -3.223 1.00 51.97 179 PRO A C 1
ATOM 1378 O O . PRO A 1 179 ? -10.174 -2.686 -2.287 1.00 51.97 179 PRO A O 1
ATOM 1381 N N . ALA A 1 180 ? -8.570 -3.968 -3.218 1.00 51.75 180 ALA A N 1
ATOM 1382 C CA . ALA A 1 180 ? -7.551 -3.713 -2.204 1.00 51.75 180 ALA A CA 1
ATOM 1383 C C . ALA A 1 180 ? -7.024 -2.281 -2.361 1.00 51.75 180 ALA A C 1
ATOM 1385 O O . ALA A 1 180 ? -6.642 -1.890 -3.458 1.00 51.75 180 ALA A O 1
ATOM 1386 N N . PHE A 1 181 ? -6.993 -1.507 -1.273 1.00 62.16 181 PHE A N 1
ATOM 1387 C CA . PHE A 1 181 ? -6.642 -0.078 -1.277 1.00 62.16 181 PHE A CA 1
ATOM 1388 C C . PHE A 1 181 ? -5.165 0.192 -1.489 1.00 62.16 181 PHE A C 1
ATOM 1390 O O . PHE A 1 181 ? -4.792 1.232 -2.024 1.00 62.16 181 PHE A O 1
ATOM 1397 N N . TYR A 1 182 ? -4.338 -0.752 -1.074 1.00 67.81 182 TYR A N 1
ATOM 1398 C CA . TYR A 1 182 ? -2.902 -0.668 -1.205 1.00 67.81 182 TYR A CA 1
ATOM 1399 C C . TYR A 1 182 ? -2.349 -2.085 -1.224 1.00 67.81 182 TYR A C 1
ATOM 1401 O O . TYR A 1 182 ? -2.805 -2.915 -0.443 1.00 67.81 182 TYR A O 1
ATOM 1409 N N . ARG A 1 183 ? -1.377 -2.379 -2.081 1.00 67.50 183 ARG A N 1
ATOM 1410 C CA . ARG A 1 183 ? -0.548 -3.579 -1.954 1.00 67.50 183 ARG A CA 1
ATOM 1411 C C . ARG A 1 183 ? 0.904 -3.171 -2.120 1.00 67.50 183 ARG A C 1
ATOM 1413 O O . ARG A 1 183 ? 1.204 -2.252 -2.872 1.00 67.50 183 ARG A O 1
ATOM 1420 N N . HIS A 1 184 ? 1.788 -3.849 -1.414 1.00 69.94 184 HIS A N 1
ATOM 1421 C CA . HIS A 1 184 ? 3.207 -3.573 -1.412 1.00 69.94 184 HIS A CA 1
ATOM 1422 C C . HIS A 1 184 ? 3.984 -4.876 -1.402 1.00 69.94 184 HIS A C 1
ATOM 1424 O O . HIS A 1 184 ? 3.744 -5.727 -0.546 1.00 69.94 184 HIS A O 1
ATOM 1430 N N . THR A 1 185 ? 4.944 -5.008 -2.307 1.00 66.56 185 THR A N 1
ATOM 1431 C CA . THR A 1 185 ? 5.894 -6.115 -2.270 1.00 66.56 185 THR A CA 1
ATOM 1432 C C . THR A 1 185 ? 6.960 -5.813 -1.221 1.00 66.56 185 THR A C 1
ATOM 1434 O O . THR A 1 185 ? 7.771 -4.898 -1.375 1.00 66.56 185 THR A O 1
ATOM 1437 N N . LEU A 1 186 ? 6.928 -6.555 -0.119 1.00 67.81 186 LEU A N 1
ATOM 1438 C CA . LEU A 1 186 ? 8.015 -6.607 0.849 1.00 67.81 186 LEU A CA 1
ATOM 1439 C C . LEU A 1 186 ? 9.251 -7.209 0.192 1.00 67.81 186 LEU A C 1
ATOM 1441 O O . LEU A 1 186 ? 9.170 -7.959 -0.780 1.00 67.81 186 LEU A O 1
ATOM 1445 N N . GLY A 1 187 ? 10.416 -6.934 0.775 1.00 62.06 187 GLY A N 1
ATOM 1446 C CA . GLY A 1 187 ? 11.582 -7.759 0.479 1.00 62.06 187 GLY A CA 1
ATOM 1447 C C . GLY A 1 187 ? 11.262 -9.246 0.692 1.00 62.06 187 GLY A C 1
ATOM 1448 O O . GLY A 1 187 ? 10.368 -9.588 1.466 1.00 62.06 187 GLY A O 1
ATOM 1449 N N . PHE A 1 188 ? 12.019 -10.120 0.026 1.00 65.94 188 PHE A N 1
ATOM 1450 C CA . PHE A 1 188 ? 11.892 -11.582 0.140 1.00 65.94 188 PHE A CA 1
ATOM 1451 C C . PHE A 1 188 ? 10.610 -12.188 -0.464 1.00 65.94 188 PHE A C 1
ATOM 1453 O O . PHE A 1 188 ? 10.280 -13.327 -0.151 1.00 65.94 188 PHE A O 1
ATOM 1460 N N . GLY A 1 189 ? 9.916 -11.451 -1.335 1.00 72.19 189 GLY A N 1
ATOM 1461 C CA . GLY A 1 189 ? 8.829 -11.975 -2.168 1.00 72.19 189 GLY A CA 1
ATOM 1462 C C . GLY A 1 189 ? 7.467 -12.089 -1.499 1.00 72.19 189 GLY A C 1
ATOM 1463 O O . GLY A 1 189 ? 6.600 -12.816 -1.979 1.00 72.19 189 GLY A O 1
ATOM 1464 N N . TYR A 1 190 ? 7.253 -11.337 -0.418 1.00 76.12 190 TYR A N 1
ATOM 1465 C CA . TYR A 1 190 ? 5.921 -11.177 0.157 1.00 76.12 190 TYR A CA 1
ATOM 1466 C C . TYR A 1 190 ? 5.212 -9.986 -0.450 1.00 76.12 190 TYR A C 1
ATOM 1468 O O . TYR A 1 190 ? 5.808 -8.948 -0.697 1.00 76.12 190 TYR A O 1
ATOM 1476 N N . ASN A 1 191 ? 3.904 -10.093 -0.576 1.00 76.75 191 ASN A N 1
ATOM 1477 C CA . ASN A 1 191 ? 3.009 -9.044 -0.992 1.00 76.75 191 ASN A CA 1
ATOM 1478 C C . ASN A 1 191 ? 2.032 -8.792 0.143 1.00 76.75 191 ASN A C 1
ATOM 1480 O O . ASN A 1 191 ? 1.231 -9.658 0.482 1.00 76.75 191 ASN A O 1
ATOM 1484 N N . LEU A 1 192 ? 2.096 -7.603 0.727 1.00 82.31 192 LEU A N 1
ATOM 1485 C CA . LEU A 1 192 ? 1.167 -7.167 1.753 1.00 82.31 192 LEU A CA 1
ATOM 1486 C C . LEU A 1 192 ? 0.097 -6.286 1.116 1.00 82.31 192 LEU A C 1
ATOM 1488 O O . LEU A 1 192 ? 0.433 -5.255 0.544 1.00 82.31 192 LEU A O 1
ATOM 1492 N N . ALA A 1 193 ? -1.174 -6.656 1.217 1.00 83.31 193 ALA A N 1
ATOM 1493 C CA . ALA A 1 193 ? -2.309 -5.858 0.773 1.00 83.31 193 ALA A CA 1
ATOM 1494 C C . ALA A 1 193 ? -3.114 -5.332 1.962 1.00 83.31 193 ALA A 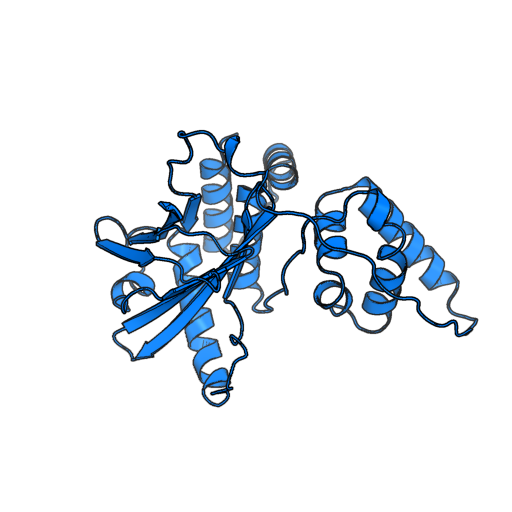C 1
ATOM 1496 O O . ALA A 1 193 ? -3.282 -6.027 2.954 1.00 83.31 193 ALA A O 1
ATOM 1497 N N . PHE A 1 194 ? -3.674 -4.134 1.841 1.00 83.81 194 PHE A N 1
ATOM 1498 C CA . PHE A 1 194 ? -4.578 -3.537 2.812 1.00 83.81 194 PHE A CA 1
ATOM 1499 C C . PHE A 1 194 ? -5.906 -3.244 2.156 1.00 83.81 194 PHE A C 1
ATOM 1501 O O . PHE A 1 194 ? -5.983 -2.662 1.070 1.00 83.81 194 PHE A O 1
ATOM 1508 N N . ARG A 1 195 ? -6.966 -3.580 2.875 1.00 83.44 195 ARG A N 1
ATOM 1509 C CA . ARG A 1 195 ? -8.326 -3.233 2.529 1.00 83.44 195 ARG A CA 1
ATOM 1510 C C . ARG A 1 195 ? -8.954 -2.454 3.671 1.00 83.44 195 ARG A C 1
ATOM 1512 O O . ARG A 1 195 ? -8.977 -2.942 4.792 1.00 83.44 195 ARG A O 1
ATOM 1519 N N . VAL A 1 196 ? -9.461 -1.258 3.389 1.00 83.75 196 VAL A N 1
ATOM 1520 C CA . VAL A 1 196 ? -10.117 -0.390 4.369 1.00 83.75 196 VAL A CA 1
ATOM 1521 C C . VAL A 1 196 ? -11.609 -0.361 4.060 1.00 83.75 196 VAL A C 1
ATOM 1523 O O . VAL A 1 196 ? -12.037 0.092 3.003 1.00 83.75 196 VAL A O 1
ATOM 1526 N N . LEU A 1 197 ? -12.411 -0.885 4.971 1.00 82.75 197 LEU A N 1
ATOM 1527 C CA . LEU A 1 197 ? -13.853 -1.023 4.843 1.00 82.75 197 LEU A CA 1
ATOM 1528 C C . LEU A 1 197 ? -14.531 -0.024 5.777 1.00 82.75 197 LEU A C 1
ATOM 1530 O O . LEU A 1 197 ? -14.229 0.021 6.967 1.00 82.75 197 LEU A O 1
ATOM 1534 N N . HIS A 1 198 ? -15.459 0.768 5.247 1.00 81.38 198 HIS A N 1
ATOM 1535 C CA . HIS A 1 198 ? -16.354 1.569 6.076 1.00 81.38 198 HIS A CA 1
ATOM 1536 C C . HIS A 1 198 ? -17.425 0.642 6.653 1.00 81.38 198 HIS A C 1
ATOM 1538 O O . HIS A 1 198 ? -18.190 0.056 5.883 1.00 81.38 198 HIS A O 1
ATOM 1544 N N . VAL A 1 199 ? -17.454 0.470 7.975 1.00 84.75 199 VAL A N 1
ATOM 1545 C CA . VAL A 1 199 ? -18.471 -0.362 8.637 1.00 84.75 199 VAL A CA 1
ATOM 1546 C C . VAL A 1 199 ? -19.719 0.482 8.867 1.00 84.75 199 VAL A C 1
ATOM 1548 O O . VAL A 1 199 ? -20.801 0.130 8.405 1.00 84.75 199 VAL A O 1
ATOM 1551 N N . ASP A 1 200 ? -19.536 1.630 9.515 1.00 86.56 200 ASP A N 1
ATOM 1552 C CA . ASP A 1 200 ? -20.539 2.657 9.778 1.00 86.56 200 ASP A CA 1
ATOM 1553 C C . ASP A 1 200 ? -19.843 4.009 10.035 1.00 86.56 200 ASP A C 1
ATOM 1555 O O . ASP A 1 200 ? -18.623 4.121 9.915 1.00 86.56 200 ASP A O 1
ATOM 1559 N N . ASP A 1 201 ? -20.608 5.041 10.398 1.00 86.25 201 ASP A N 1
ATOM 1560 C CA . ASP A 1 201 ? -20.081 6.392 10.643 1.00 86.25 201 ASP A CA 1
ATOM 1561 C C . ASP A 1 201 ? -19.090 6.470 11.823 1.00 86.25 201 ASP A C 1
ATOM 1563 O O . ASP A 1 201 ? -18.361 7.455 11.967 1.00 86.25 201 ASP A O 1
ATOM 1567 N N . GLN A 1 202 ? -19.071 5.459 12.695 1.00 92.38 202 GLN A N 1
ATOM 1568 C CA . GLN A 1 202 ? -18.239 5.412 13.894 1.00 92.38 202 GLN A CA 1
ATOM 1569 C C . GLN A 1 202 ? -16.998 4.545 13.714 1.00 92.38 202 GLN A C 1
ATOM 1571 O O . GLN A 1 202 ? -15.995 4.803 14.386 1.00 92.38 202 GLN A O 1
ATOM 1576 N N . TYR A 1 203 ? -17.031 3.557 12.818 1.00 91.56 203 TYR A N 1
ATOM 1577 C CA . TYR A 1 203 ? -15.991 2.545 12.717 1.00 91.56 203 TYR A CA 1
ATOM 1578 C C . TYR A 1 203 ? -15.593 2.185 11.287 1.00 91.56 203 TYR A C 1
ATOM 1580 O O . TYR A 1 203 ? -16.393 2.050 10.360 1.00 91.56 203 TYR A O 1
ATOM 1588 N N . TRP A 1 204 ? -14.301 1.912 11.157 1.00 90.69 204 TRP A N 1
ATOM 1589 C CA . TRP A 1 204 ? -13.676 1.339 9.978 1.00 90.69 204 TRP A CA 1
ATOM 1590 C C . TRP A 1 204 ? -13.124 -0.038 10.313 1.00 90.69 204 TRP A C 1
ATOM 1592 O O . TRP A 1 204 ? -12.710 -0.295 11.439 1.00 90.69 204 TRP A O 1
ATOM 1602 N N . GLN A 1 205 ? -13.063 -0.924 9.333 1.00 92.38 205 GLN A N 1
ATOM 1603 C CA . GLN A 1 205 ? -12.412 -2.218 9.458 1.00 92.38 205 GLN A CA 1
ATOM 1604 C C . GLN A 1 205 ? -11.252 -2.282 8.477 1.00 92.38 205 GLN A C 1
ATOM 1606 O O . GLN A 1 205 ? -11.402 -1.930 7.309 1.00 92.38 205 GLN A O 1
ATOM 1611 N N . ILE A 1 206 ? -10.094 -2.741 8.944 1.00 90.81 206 ILE A N 1
ATOM 1612 C CA . ILE A 1 206 ? -8.954 -3.000 8.071 1.00 90.81 206 ILE A CA 1
ATOM 1613 C C . ILE A 1 206 ? -8.743 -4.504 7.965 1.00 90.81 206 ILE A C 1
ATOM 1615 O O . ILE A 1 206 ? -8.646 -5.201 8.972 1.00 90.81 206 ILE A O 1
ATOM 1619 N N . VAL A 1 207 ? -8.658 -4.993 6.734 1.00 91.25 207 VAL A N 1
ATOM 1620 C CA . VAL A 1 207 ? -8.235 -6.357 6.420 1.00 91.25 207 VAL A CA 1
ATOM 1621 C C . VAL A 1 207 ? -6.874 -6.274 5.756 1.00 91.25 207 VAL A C 1
ATOM 1623 O O . VAL A 1 207 ? -6.686 -5.509 4.812 1.00 91.25 207 VAL A O 1
ATOM 1626 N N . VAL A 1 208 ? -5.925 -7.048 6.253 1.00 91.06 208 VAL A N 1
ATOM 1627 C CA . VAL A 1 208 ? -4.573 -7.134 5.718 1.00 91.06 208 VAL A CA 1
ATOM 1628 C C . VAL A 1 208 ? -4.399 -8.519 5.113 1.00 91.06 208 VAL A C 1
ATOM 1630 O O . VAL A 1 208 ? -4.727 -9.509 5.757 1.00 91.06 208 VAL A O 1
ATOM 1633 N N . ALA A 1 209 ? -3.917 -8.593 3.880 1.00 89.88 209 ALA A N 1
ATOM 1634 C CA . ALA A 1 209 ? -3.575 -9.841 3.212 1.00 89.88 209 ALA A CA 1
ATOM 1635 C C . ALA A 1 209 ? -2.062 -9.925 3.039 1.00 89.88 209 ALA A C 1
ATOM 1637 O O . ALA A 1 209 ? -1.429 -8.912 2.757 1.00 89.88 209 ALA A O 1
ATOM 1638 N N . LEU A 1 210 ? -1.487 -11.108 3.192 1.00 87.62 210 LEU A N 1
ATOM 1639 C CA . LEU A 1 210 ? -0.064 -11.364 3.051 1.00 87.62 210 LEU A CA 1
ATOM 1640 C C . LEU A 1 210 ? 0.132 -12.611 2.188 1.00 87.62 210 LEU A C 1
ATOM 1642 O O . LEU A 1 210 ? -0.323 -13.695 2.541 1.00 87.62 210 LEU A O 1
ATOM 1646 N N . GLU A 1 211 ? 0.793 -12.443 1.047 1.00 83.94 211 GLU A N 1
ATOM 1647 C CA . GLU A 1 211 ? 1.039 -13.499 0.061 1.00 83.94 211 GLU A CA 1
ATOM 1648 C C . GLU A 1 211 ? 2.549 -13.627 -0.219 1.00 83.94 211 GLU A C 1
ATOM 1650 O O . GLU A 1 211 ? 3.130 -12.657 -0.693 1.00 83.94 211 GLU A O 1
ATOM 1655 N N . PRO A 1 212 ? 3.196 -14.783 0.001 1.00 86.00 212 PRO A N 1
ATOM 1656 C CA . PRO A 1 212 ? 2.592 -16.003 0.524 1.00 86.00 212 PRO A CA 1
ATOM 1657 C C . PRO A 1 212 ? 2.162 -15.849 1.999 1.00 86.00 212 PRO A C 1
ATOM 1659 O O . PRO A 1 212 ? 2.733 -15.014 2.709 1.00 86.00 212 PRO A O 1
ATOM 1662 N N . PRO A 1 213 ? 1.180 -16.648 2.466 1.00 85.38 213 PRO A N 1
ATOM 1663 C CA . PRO A 1 213 ? 0.741 -16.636 3.858 1.00 85.38 213 PRO A CA 1
ATOM 1664 C C . PRO A 1 213 ? 1.898 -16.825 4.838 1.00 85.38 213 PRO A C 1
ATOM 1666 O O . PRO A 1 213 ? 2.764 -17.683 4.652 1.00 85.38 213 PRO A O 1
ATOM 1669 N N . LEU A 1 214 ? 1.890 -16.035 5.909 1.00 85.44 214 LEU A N 1
ATOM 1670 C CA . LEU A 1 214 ? 2.871 -16.095 6.988 1.00 85.44 214 LEU A CA 1
ATOM 1671 C C . LEU A 1 214 ? 2.145 -16.096 8.331 1.00 85.44 214 LEU A C 1
ATOM 1673 O O . LEU A 1 214 ? 1.264 -15.270 8.553 1.00 85.44 214 LEU A O 1
ATOM 1677 N N . GLN A 1 215 ? 2.565 -16.971 9.247 1.00 90.69 215 GLN A N 1
ATOM 1678 C CA . GLN A 1 215 ? 2.152 -16.902 10.648 1.00 90.69 215 GLN A CA 1
ATOM 1679 C C . GLN A 1 215 ? 2.858 -15.731 11.338 1.00 90.69 215 GLN A C 1
ATOM 1681 O O . GLN A 1 215 ? 3.947 -15.878 11.884 1.00 90.69 215 GLN A O 1
ATOM 1686 N N . ALA A 1 216 ? 2.230 -14.564 11.268 1.00 90.31 216 ALA A N 1
ATOM 1687 C CA . ALA A 1 216 ? 2.654 -13.339 11.932 1.00 90.31 216 ALA A CA 1
ATOM 1688 C C . ALA A 1 216 ? 1.433 -12.602 12.497 1.00 90.31 216 ALA A C 1
ATOM 1690 O O . ALA A 1 216 ? 0.279 -12.963 12.236 1.00 90.31 216 ALA A O 1
ATOM 1691 N N . THR A 1 217 ? 1.682 -11.542 13.252 1.00 94.44 217 THR A N 1
ATOM 1692 C CA . THR A 1 217 ? 0.673 -10.591 13.710 1.00 94.44 217 THR A CA 1
ATOM 1693 C C . THR A 1 217 ? 0.900 -9.257 13.018 1.00 94.44 217 THR A C 1
ATOM 1695 O O . THR A 1 217 ? 1.988 -8.696 13.072 1.00 94.44 217 THR A O 1
ATOM 1698 N N . VAL A 1 218 ? -0.123 -8.718 12.357 1.00 94.69 218 VAL A N 1
ATOM 1699 C CA . VAL A 1 218 ? -0.085 -7.322 11.914 1.00 94.69 218 VAL A CA 1
ATOM 1700 C C . VAL A 1 218 ? -0.517 -6.427 13.063 1.00 94.69 218 VAL A C 1
ATOM 1702 O O . VAL A 1 218 ? -1.537 -6.688 13.703 1.00 94.69 218 VAL A O 1
ATOM 1705 N N . VAL A 1 219 ? 0.237 -5.355 13.295 1.00 95.12 219 VAL A N 1
ATOM 1706 C CA . VAL A 1 219 ? -0.112 -4.317 14.263 1.00 95.12 219 VAL A CA 1
ATOM 1707 C C . VAL A 1 219 ? -0.199 -2.967 13.561 1.00 95.12 219 VAL A C 1
ATOM 1709 O O . VAL A 1 219 ? 0.738 -2.527 12.888 1.00 95.12 219 VAL A O 1
ATOM 1712 N N . LEU A 1 220 ? -1.342 -2.307 13.726 1.00 94.31 220 LEU A N 1
ATOM 1713 C CA . LEU A 1 220 ? -1.580 -0.922 13.345 1.00 94.31 220 LEU A CA 1
ATOM 1714 C C . LEU A 1 220 ? -1.549 -0.046 14.591 1.00 94.31 220 LEU A C 1
ATOM 1716 O O . LEU A 1 220 ? -2.304 -0.286 15.529 1.00 94.31 220 LEU A O 1
ATOM 1720 N N . ALA A 1 221 ? -0.730 0.998 14.579 1.00 94.06 221 ALA A N 1
ATOM 1721 C CA . ALA A 1 221 ? -0.621 1.944 15.676 1.00 94.06 221 ALA A CA 1
ATOM 1722 C C . ALA A 1 221 ? -0.962 3.368 15.223 1.00 94.06 221 ALA A C 1
ATOM 1724 O O . ALA A 1 221 ? -0.359 3.904 14.292 1.00 94.06 221 ALA A O 1
ATOM 1725 N N . PHE A 1 222 ? -1.894 4.000 15.933 1.00 92.44 222 PHE A N 1
ATOM 1726 C CA . PHE A 1 222 ? -2.243 5.412 15.828 1.00 92.44 222 PHE A CA 1
ATOM 1727 C C . PHE A 1 222 ? -1.772 6.118 17.101 1.00 92.44 222 PHE A C 1
ATOM 1729 O O . PHE A 1 222 ? -2.516 6.280 18.068 1.00 92.44 222 PHE A O 1
ATOM 1736 N N . GLY A 1 223 ? -0.510 6.549 17.123 1.00 91.31 223 GLY A N 1
ATOM 1737 C CA . GLY A 1 223 ? 0.088 7.111 18.336 1.00 91.31 223 GLY A CA 1
ATOM 1738 C C . GLY A 1 223 ? 0.216 6.038 19.418 1.00 91.31 223 GLY A C 1
ATOM 1739 O O . GLY A 1 223 ? 1.040 5.145 19.269 1.00 91.31 223 GLY A O 1
ATOM 1740 N N . ASN A 1 224 ? -0.599 6.127 20.473 1.00 92.69 224 ASN A N 1
ATOM 1741 C CA . ASN A 1 224 ? -0.608 5.165 21.586 1.00 92.69 224 ASN A CA 1
ATOM 1742 C C . ASN A 1 224 ? -1.701 4.091 21.459 1.00 92.69 224 ASN A C 1
ATOM 1744 O O . ASN A 1 224 ? -1.765 3.192 22.293 1.00 92.69 224 ASN A O 1
ATOM 1748 N N . GLU A 1 225 ? -2.595 4.212 20.476 1.00 96.00 225 GLU A N 1
ATOM 1749 C CA . GLU A 1 225 ? -3.654 3.231 20.241 1.00 96.00 225 GLU A CA 1
ATOM 1750 C C . GLU A 1 225 ? -3.157 2.167 19.269 1.00 96.00 225 GLU A C 1
ATOM 1752 O O . GLU A 1 225 ? -2.719 2.499 18.167 1.00 96.00 225 GLU A O 1
ATOM 1757 N N . GLU A 1 226 ? -3.233 0.900 19.673 1.00 96.94 226 GLU A N 1
ATOM 1758 C CA . GLU A 1 226 ? -2.767 -0.235 18.879 1.00 96.94 226 GLU A CA 1
ATOM 1759 C C . GLU A 1 226 ? -3.906 -1.212 18.590 1.00 96.94 226 GLU A C 1
ATOM 1761 O O . GLU A 1 226 ? -4.709 -1.553 19.459 1.00 96.94 226 GLU A O 1
ATOM 1766 N N . PHE A 1 227 ? -3.949 -1.677 17.347 1.00 96.88 227 PHE A N 1
ATOM 1767 C CA . PHE A 1 227 ? -4.900 -2.654 16.845 1.00 96.88 227 PHE A CA 1
ATOM 1768 C C . PHE A 1 227 ? -4.094 -3.784 16.224 1.00 96.88 227 PHE A C 1
ATOM 1770 O O . PHE A 1 227 ? -3.230 -3.529 15.386 1.00 96.88 227 PHE A O 1
ATOM 1777 N N . GLN A 1 228 ? -4.370 -5.023 16.615 1.00 97.50 228 GLN A N 1
ATOM 1778 C CA . GLN A 1 228 ? -3.597 -6.174 16.161 1.00 97.50 228 GLN A CA 1
ATOM 1779 C C . GLN A 1 228 ? -4.491 -7.315 15.687 1.00 97.50 228 GLN A C 1
ATOM 1781 O O . GLN A 1 228 ? -5.597 -7.500 16.200 1.00 97.50 228 GLN A O 1
ATOM 1786 N N . ALA A 1 229 ? -4.000 -8.077 14.714 1.00 97.12 229 ALA A N 1
ATOM 1787 C CA . ALA A 1 229 ? -4.635 -9.296 14.235 1.00 97.12 229 ALA A CA 1
ATOM 1788 C C . ALA A 1 229 ? -3.582 -10.287 13.733 1.00 97.12 229 ALA A C 1
ATOM 1790 O O . ALA A 1 229 ? -2.634 -9.907 13.050 1.00 97.12 229 ALA A O 1
ATOM 1791 N N . THR A 1 230 ? -3.757 -11.564 14.059 1.00 96.56 230 THR A N 1
ATOM 1792 C CA . THR A 1 230 ? -2.908 -12.644 13.546 1.00 96.56 230 THR A CA 1
ATOM 1793 C C . THR A 1 230 ? -3.391 -13.062 12.161 1.00 96.56 230 THR A C 1
ATOM 1795 O O . THR A 1 230 ? -4.599 -13.130 11.921 1.00 96.56 230 THR A O 1
ATOM 1798 N N . PHE A 1 231 ? -2.459 -13.329 11.247 1.00 94.56 231 PHE A N 1
ATOM 1799 C CA . PHE A 1 231 ? -2.787 -13.862 9.928 1.00 94.56 231 PHE A CA 1
ATOM 1800 C C . PHE A 1 231 ? -3.312 -15.298 10.032 1.00 94.56 231 PHE A C 1
ATOM 1802 O O . PHE A 1 231 ? -2.776 -16.123 10.774 1.00 94.56 231 PHE A O 1
ATOM 1809 N N . SER A 1 232 ? -4.369 -15.592 9.277 1.00 94.31 232 SER A N 1
ATOM 1810 C CA . SER A 1 232 ? -4.892 -16.941 9.079 1.00 94.31 232 SER A CA 1
ATOM 1811 C C . SER A 1 232 ? -3.961 -17.787 8.201 1.00 94.31 232 SER A C 1
ATOM 1813 O O . SER A 1 232 ? -2.988 -17.289 7.632 1.00 94.31 232 SER A O 1
ATOM 1815 N N . GLU A 1 233 ? -4.291 -19.071 8.040 1.00 91.56 233 GLU A N 1
ATOM 1816 C CA . GLU A 1 233 ? -3.597 -19.976 7.107 1.00 91.56 233 GLU A CA 1
ATOM 1817 C C . GLU A 1 233 ? -3.654 -19.483 5.650 1.00 91.56 233 GLU A C 1
ATOM 1819 O O . GLU A 1 233 ? -2.717 -19.709 4.889 1.00 91.56 233 GLU A O 1
ATOM 1824 N N . ASP A 1 234 ? -4.698 -18.729 5.294 1.00 90.38 234 ASP A N 1
ATOM 1825 C CA . ASP A 1 234 ? -4.863 -18.092 3.980 1.00 90.38 234 ASP A CA 1
ATOM 1826 C C . ASP A 1 234 ? -4.107 -16.756 3.856 1.00 90.38 234 ASP A C 1
ATOM 1828 O O . ASP A 1 234 ? -4.215 -16.066 2.844 1.00 90.38 234 ASP A O 1
ATOM 1832 N N . GLY A 1 235 ? -3.367 -16.347 4.891 1.00 91.06 235 GLY A N 1
ATOM 1833 C CA . GLY A 1 235 ? -2.619 -15.094 4.891 1.00 91.06 235 GLY A CA 1
ATOM 1834 C C . GLY A 1 235 ? -3.502 -13.863 5.078 1.00 91.06 235 GLY A C 1
ATOM 1835 O O . GLY A 1 235 ? -3.123 -12.779 4.649 1.00 91.06 235 GLY A O 1
ATOM 1836 N N . LEU A 1 236 ? -4.669 -13.987 5.720 1.00 94.50 236 LEU A N 1
ATOM 1837 C CA . LEU A 1 236 ? -5.568 -12.860 5.994 1.00 94.50 236 LEU A CA 1
ATOM 1838 C C . LEU A 1 236 ? -5.600 -12.516 7.485 1.00 94.50 236 LEU A C 1
ATOM 1840 O O . LEU A 1 236 ? -5.828 -13.379 8.325 1.00 94.50 236 LEU A O 1
ATOM 1844 N N . ALA A 1 237 ? -5.447 -11.240 7.819 1.00 95.50 237 ALA A N 1
ATOM 1845 C CA . ALA A 1 237 ? -5.608 -10.706 9.165 1.00 95.50 237 ALA A CA 1
ATOM 1846 C C . ALA A 1 237 ? -6.685 -9.617 9.160 1.00 95.50 237 ALA A C 1
ATOM 1848 O O . ALA A 1 237 ? -6.553 -8.592 8.492 1.00 95.50 237 ALA A O 1
ATOM 1849 N N . THR A 1 238 ? -7.769 -9.826 9.907 1.00 95.44 238 THR A N 1
ATOM 1850 C CA . THR A 1 238 ? -8.838 -8.828 10.053 1.00 95.44 238 THR A CA 1
ATOM 1851 C C . THR A 1 238 ? -8.685 -8.115 11.384 1.00 95.44 238 THR A C 1
ATOM 1853 O O . THR A 1 238 ? -8.854 -8.724 12.439 1.00 95.44 238 THR A O 1
ATOM 1856 N N . LEU A 1 239 ? -8.371 -6.824 11.333 1.00 96.25 239 LEU A N 1
ATOM 1857 C CA . LEU A 1 239 ? -8.230 -5.998 12.525 1.00 96.25 239 LEU A CA 1
ATOM 1858 C C . LEU A 1 239 ? -9.600 -5.698 13.148 1.00 96.25 239 LEU A C 1
ATOM 1860 O O . LEU A 1 239 ? -10.606 -5.613 12.428 1.00 96.25 239 LEU A O 1
ATOM 1864 N N . PRO A 1 240 ? -9.654 -5.520 14.480 1.00 96.62 240 PRO A N 1
ATOM 1865 C CA . PRO A 1 240 ? -10.871 -5.079 15.147 1.00 96.62 240 PRO A CA 1
ATOM 1866 C C . PRO A 1 240 ? -11.327 -3.707 14.615 1.00 96.62 240 PRO A C 1
ATOM 1868 O O . PRO A 1 240 ? -10.506 -2.962 14.076 1.00 96.62 240 PRO A O 1
ATOM 1871 N N . PRO A 1 241 ? -12.620 -3.355 14.761 1.00 94.75 241 PRO A N 1
ATOM 1872 C CA . PRO A 1 241 ? -13.133 -2.062 14.323 1.00 94.75 241 PRO A CA 1
ATOM 1873 C C . PRO A 1 241 ? -12.342 -0.895 14.925 1.00 94.75 241 PRO A C 1
ATOM 1875 O O . PRO A 1 241 ? -12.149 -0.807 16.138 1.00 94.75 241 PRO A O 1
ATOM 1878 N N . ILE A 1 242 ? -11.899 0.009 14.061 1.00 94.88 242 ILE A N 1
ATOM 1879 C CA . ILE A 1 242 ? -11.056 1.155 14.382 1.00 94.88 242 ILE A CA 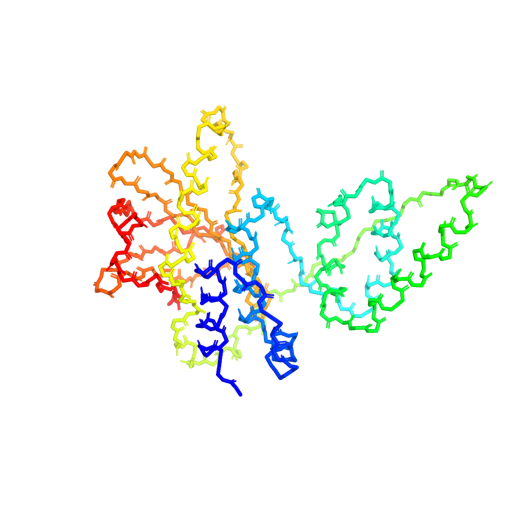1
ATOM 1880 C C . ILE A 1 242 ? -11.932 2.415 14.353 1.00 94.88 242 ILE A C 1
ATOM 1882 O O . ILE A 1 242 ? -12.614 2.647 13.348 1.00 94.88 242 ILE A O 1
ATOM 1886 N N . PRO A 1 243 ? -11.924 3.248 15.407 1.00 95.69 243 PRO A N 1
ATOM 1887 C CA . PRO A 1 243 ? -12.723 4.467 15.448 1.00 95.69 243 PRO A CA 1
ATOM 1888 C C . PRO A 1 243 ? -12.473 5.389 14.246 1.00 95.69 243 PRO A C 1
ATOM 1890 O O . PRO A 1 243 ? -11.334 5.716 13.911 1.00 95.69 243 PRO A O 1
ATOM 1893 N N . ALA A 1 244 ? -13.545 5.886 13.630 1.00 90.38 244 ALA A N 1
ATOM 1894 C CA . ALA A 1 244 ? -13.485 6.803 12.493 1.00 90.38 244 ALA A CA 1
ATOM 1895 C C . ALA A 1 244 ? -12.750 8.105 12.810 1.00 90.38 244 ALA A C 1
ATOM 1897 O O . ALA A 1 244 ? -12.132 8.700 11.924 1.00 90.38 244 ALA A O 1
ATOM 1898 N N . THR A 1 245 ? -12.748 8.529 14.072 1.00 92.69 245 THR A N 1
ATOM 1899 C CA . THR A 1 245 ? -11.988 9.690 14.545 1.00 92.69 245 THR A CA 1
ATOM 1900 C C . THR A 1 245 ? -10.479 9.509 14.376 1.00 92.69 245 THR A C 1
ATOM 1902 O O . THR A 1 245 ? -9.791 10.491 14.107 1.00 92.69 245 THR A O 1
ATOM 1905 N N . LEU A 1 246 ? -9.951 8.281 14.439 1.00 92.00 246 LEU A N 1
ATOM 1906 C CA . LEU A 1 246 ? -8.530 8.013 14.192 1.00 92.00 246 LEU A CA 1
ATOM 1907 C C . LEU A 1 246 ? -8.145 8.161 12.723 1.00 92.00 246 LEU A C 1
ATOM 1909 O O . LEU A 1 246 ? -6.977 8.410 12.440 1.00 92.00 246 LEU A O 1
ATOM 1913 N N . PHE A 1 247 ? -9.094 8.061 11.793 1.00 84.38 247 PHE A N 1
ATOM 1914 C CA . PHE A 1 247 ? -8.863 8.260 10.360 1.00 84.38 247 PHE A CA 1
ATOM 1915 C C . PHE A 1 247 ? -9.152 9.685 9.907 1.00 84.38 247 PHE A C 1
ATOM 1917 O O . PHE A 1 247 ? -8.406 10.237 9.105 1.00 84.38 247 PHE A O 1
ATOM 1924 N N . THR A 1 248 ? -10.229 10.271 10.423 1.00 84.75 248 THR A N 1
ATOM 1925 C CA . THR A 1 248 ? -10.784 11.535 9.924 1.00 84.75 248 THR A CA 1
ATOM 1926 C C . THR A 1 248 ? -10.274 12.765 10.667 1.00 84.75 248 THR A C 1
ATOM 1928 O O . THR A 1 248 ? -10.365 13.864 10.125 1.00 84.75 248 THR A O 1
ATOM 1931 N N . ASN A 1 249 ? -9.730 12.623 11.885 1.00 88.56 249 ASN A N 1
ATOM 1932 C CA . ASN A 1 249 ? -9.203 13.766 12.624 1.00 88.56 249 ASN A CA 1
ATOM 1933 C C . ASN A 1 249 ? -7.911 14.284 11.959 1.00 88.56 249 ASN A C 1
ATOM 1935 O O . ASN A 1 249 ? -6.887 13.591 12.005 1.00 88.56 249 ASN A O 1
ATOM 1939 N N . PRO A 1 250 ? -7.903 15.518 11.417 1.00 81.81 250 PRO A N 1
ATOM 1940 C CA . PRO A 1 250 ? -6.731 16.063 10.740 1.00 81.81 250 PRO A CA 1
ATOM 1941 C C . PRO A 1 250 ? -5.532 16.262 11.678 1.00 81.81 250 PRO A C 1
ATOM 1943 O O . PRO A 1 250 ? -4.398 16.274 11.208 1.00 81.81 250 PRO A O 1
ATOM 1946 N N . ALA A 1 251 ? -5.769 16.385 12.989 1.00 87.69 251 ALA A N 1
ATOM 1947 C CA . ALA A 1 251 ? -4.737 16.523 14.016 1.00 87.69 251 ALA A CA 1
ATOM 1948 C C . ALA A 1 251 ? -4.353 15.188 14.687 1.00 87.69 251 ALA A C 1
ATOM 1950 O O . ALA A 1 251 ? -3.638 15.188 15.688 1.00 87.69 251 ALA A O 1
ATOM 1951 N N . GLY A 1 252 ? -4.848 14.049 14.190 1.00 87.38 252 GLY A N 1
ATOM 1952 C CA . GLY A 1 252 ? -4.536 12.744 14.772 1.00 87.38 252 GLY A CA 1
ATOM 1953 C C . GLY A 1 252 ? -3.072 12.310 14.555 1.00 87.38 252 GLY A C 1
ATOM 1954 O O . GLY A 1 252 ? -2.352 12.888 13.740 1.00 87.38 252 GLY A O 1
ATOM 1955 N N . PRO A 1 253 ? -2.614 11.221 15.191 1.00 90.50 253 PRO A N 1
ATOM 1956 C CA . PRO A 1 253 ? -1.251 10.692 15.020 1.00 90.50 253 PRO A CA 1
ATOM 1957 C C . PRO A 1 253 ? -1.054 9.933 13.695 1.00 90.50 253 PRO A C 1
ATOM 1959 O O . PRO A 1 253 ? -2.007 9.364 13.183 1.00 90.50 253 PRO A O 1
ATOM 1962 N N . ALA A 1 254 ? 0.154 9.864 13.134 1.00 87.88 254 ALA A N 1
ATOM 1963 C CA . ALA A 1 254 ? 0.418 9.036 11.945 1.00 87.88 254 ALA A CA 1
ATOM 1964 C C . ALA A 1 254 ? 0.008 7.560 12.156 1.00 87.88 254 ALA A C 1
ATOM 1966 O O . ALA A 1 254 ? 0.057 7.063 13.283 1.00 87.88 254 ALA A O 1
ATOM 1967 N N . LEU A 1 255 ? -0.374 6.873 11.074 1.00 89.56 255 LEU A N 1
ATOM 1968 C CA . LEU A 1 255 ? -0.615 5.429 11.102 1.00 89.56 255 LEU A CA 1
ATOM 1969 C C . LEU A 1 255 ? 0.704 4.711 10.884 1.00 89.56 255 LEU A C 1
ATOM 1971 O O . LEU A 1 255 ? 1.322 4.845 9.832 1.00 89.56 255 LEU A O 1
ATOM 1975 N N . ASN A 1 256 ? 1.108 3.936 11.874 1.00 88.94 256 ASN A N 1
ATOM 1976 C CA . ASN A 1 256 ? 2.269 3.073 11.812 1.00 88.94 256 ASN A CA 1
ATOM 1977 C C . ASN A 1 256 ? 1.821 1.627 11.646 1.00 88.94 256 ASN A C 1
ATOM 1979 O O . ASN A 1 256 ? 0.880 1.189 12.300 1.00 88.94 256 ASN A O 1
ATOM 1983 N N . ILE A 1 257 ? 2.505 0.885 10.789 1.00 88.06 257 ILE A N 1
ATOM 1984 C CA . ILE A 1 257 ? 2.166 -0.498 10.480 1.00 88.06 257 ILE A CA 1
ATOM 1985 C C . ILE A 1 257 ? 3.408 -1.356 10.663 1.00 88.06 257 ILE A C 1
ATOM 1987 O O . ILE A 1 257 ? 4.478 -1.013 10.154 1.00 88.06 257 ILE A O 1
ATOM 1991 N N . ARG A 1 258 ? 3.270 -2.465 11.385 1.00 89.06 258 ARG A N 1
ATOM 1992 C CA . ARG A 1 258 ? 4.350 -3.418 11.651 1.00 89.06 258 ARG A CA 1
ATOM 1993 C C . ARG A 1 258 ? 3.844 -4.858 11.594 1.00 89.06 258 ARG A C 1
ATOM 1995 O O . ARG A 1 258 ? 2.646 -5.098 11.736 1.00 89.06 258 ARG A O 1
ATOM 2002 N N . LEU A 1 259 ? 4.765 -5.781 11.345 1.00 88.88 259 LEU A N 1
ATOM 2003 C CA . LEU A 1 259 ? 4.546 -7.222 11.425 1.00 88.88 259 LEU A CA 1
ATOM 2004 C C . LEU A 1 259 ? 5.388 -7.741 12.594 1.00 88.88 259 LEU A C 1
ATOM 2006 O O . LEU A 1 259 ? 6.567 -7.393 12.677 1.00 88.88 259 LEU A O 1
ATOM 2010 N N . GLU A 1 260 ? 4.768 -8.512 13.481 1.00 89.44 260 GLU A N 1
ATOM 2011 C CA . GLU A 1 260 ? 5.358 -9.129 14.678 1.00 89.44 260 GLU A CA 1
ATOM 2012 C C . GLU A 1 260 ? 5.283 -10.657 14.620 1.00 89.44 260 GLU A C 1
ATOM 2014 O O . GLU A 1 260 ? 4.262 -11.187 14.116 1.00 89.44 260 GLU A O 1
#